Protein AF-A0A8S3ZSJ6-F1 (afdb_monomer)

Organism: NCBI:txid100452

Sequence (200 aa):
FVLLFSLSSFSLSKAVKADTKRTFFKRAEKFVKEYTAKERDAIRLDLPGVIGIHQRPRKVLQLFKLRQINTGIFLKLNKATLSMLKIAEPYLTWGVPSLKTVREVIYKRGNGKVDRKKVLLTDNSVIEKELGDKDIICMEDLIHEIMTLGPNFKYATNFLMPFKLSPPLCGWRRKNRHFKDGGSFGDRGTAFDALVKQMI

Secondary structure (DSSP, 8-state):
------------HHHHHHHHHHHHHHHHHHHHHHHTT------------STT--HHHHHHHHHTT--STTEE------HHHHHHHHHHGGG-EE----HHHHHHHHHHH-EEEETTEEEE---HHHHHHHHGGGT--SHHHHHHHHHHT-TTHHHHHHHBPPEEPPPPTT--S-TTSBGGGT-SBEE-GGGHHHHHHTT-

Mean predicted aligned error: 11.38 Å

InterPro domains:
  IPR012988 Large ribosomal subunit protein uL30, N-terminal, eukaryota [PF08079] (13-45)
  IPR016082 Large ribosomal subunit protein uL30-like, ferredoxin-like fold domain [PF00327] (49-91)
  IPR035808 Large ribosomal subunit protein uL30, eukaryota/archaea [cd01657] (43-200)
  IPR036919 Large ribosomal subunit protein uL30, ferredoxin-like fold domain superfamily [G3DSA:3.30.1390.20] (42-199)
  IPR036919 Large ribosomal subunit protein uL30, ferredoxin-like fold domain superfamily [SSF55129] (48-200)
  IPR039699 Large ribosomal subunit protein uL30 [PTHR11524] (49-199)

Structure (mmCIF, N/CA/C/O backbone):
data_AF-A0A8S3ZSJ6-F1
#
_entry.id   AF-A0A8S3ZSJ6-F1
#
loop_
_atom_site.group_PDB
_atom_site.id
_atom_site.type_symbol
_atom_site.label_atom_id
_atom_site.label_alt_id
_atom_site.label_comp_id
_atom_site.label_asym_id
_atom_site.label_entity_id
_atom_site.label_seq_id
_atom_site.pdbx_PDB_ins_code
_atom_site.Cartn_x
_atom_site.Cartn_y
_atom_site.Cartn_z
_atom_site.occupancy
_atom_site.B_iso_or_equiv
_atom_site.auth_seq_id
_atom_site.auth_comp_id
_atom_site.auth_asym_id
_atom_site.auth_atom_id
_atom_site.pdbx_PDB_model_num
ATOM 1 N N . PHE A 1 1 ? -26.430 20.526 65.005 1.00 28.97 1 PHE A N 1
ATOM 2 C CA . PHE A 1 1 ? -25.120 21.203 65.162 1.00 28.97 1 PHE A CA 1
ATOM 3 C C . PHE A 1 1 ? -24.284 20.939 63.892 1.00 28.97 1 PHE A C 1
ATOM 5 O O . PHE A 1 1 ? -24.639 20.010 63.179 1.00 28.97 1 PHE A O 1
ATOM 12 N N . VAL A 1 2 ? -23.293 21.775 63.536 1.00 24.39 2 VAL A N 1
ATOM 13 C CA . VAL A 1 2 ? -22.778 22.018 62.143 1.00 24.39 2 VAL A CA 1
ATOM 14 C C . VAL A 1 2 ? -21.288 21.573 62.031 1.00 24.39 2 VAL A C 1
ATOM 16 O O . VAL A 1 2 ? -20.629 21.597 63.065 1.00 24.39 2 VAL A O 1
ATOM 19 N N . LEU A 1 3 ? -20.700 21.028 60.940 1.00 22.11 3 LEU A N 1
ATOM 20 C CA . LEU A 1 3 ? -20.355 21.522 59.568 1.00 22.11 3 LEU A CA 1
ATOM 21 C C . LEU A 1 3 ? -20.343 20.347 58.524 1.00 22.11 3 LEU A C 1
ATOM 23 O O . LEU A 1 3 ? -20.333 19.197 58.944 1.00 22.11 3 LEU A O 1
ATOM 27 N N . LEU A 1 4 ? -20.574 20.509 57.199 1.00 24.48 4 LEU A N 1
ATOM 28 C CA . LEU A 1 4 ? -19.726 20.989 56.054 1.00 24.48 4 LEU A CA 1
ATOM 29 C C . LEU A 1 4 ? -18.423 20.160 55.812 1.00 24.48 4 LEU A C 1
ATOM 31 O O . LEU A 1 4 ? -17.728 19.880 56.777 1.00 24.48 4 LEU A O 1
ATOM 35 N N . PHE A 1 5 ? -18.012 19.698 54.605 1.00 23.19 5 PHE A N 1
ATOM 36 C CA . PHE A 1 5 ? -17.925 20.339 53.261 1.00 23.19 5 PHE A CA 1
ATOM 37 C C . PHE A 1 5 ? -17.990 19.347 52.040 1.00 23.19 5 PHE A C 1
ATOM 39 O O . PHE A 1 5 ? -18.204 18.151 52.202 1.00 23.19 5 PHE A O 1
ATOM 46 N N . SER A 1 6 ? -17.818 19.858 50.805 1.00 27.75 6 SER A N 1
ATOM 47 C CA . SER A 1 6 ? -18.041 19.225 49.474 1.00 27.75 6 SER A CA 1
ATOM 48 C C . SER A 1 6 ? -16.892 18.406 48.843 1.00 27.75 6 SER A C 1
ATOM 50 O O . SER A 1 6 ? -15.737 18.691 49.139 1.00 27.75 6 SER A O 1
ATOM 52 N N . LEU A 1 7 ? -17.186 17.619 47.785 1.00 24.22 7 LEU A N 1
ATOM 53 C CA . LEU A 1 7 ? -16.533 17.749 46.453 1.00 24.22 7 LEU A CA 1
ATOM 54 C C . LEU A 1 7 ? -17.207 16.897 45.349 1.00 24.22 7 LEU A C 1
ATOM 56 O O . LEU A 1 7 ? -17.676 15.790 45.590 1.00 24.22 7 LEU A O 1
ATOM 60 N N . SER A 1 8 ? -17.213 17.402 44.113 1.00 33.34 8 SER A N 1
ATOM 61 C CA . SER A 1 8 ? -17.681 16.701 42.905 1.00 33.34 8 SER A CA 1
ATOM 62 C C . SER A 1 8 ? -16.531 16.019 42.153 1.00 33.34 8 SER A C 1
ATOM 64 O O . SER A 1 8 ? -15.488 16.649 41.993 1.00 33.34 8 SER A O 1
ATOM 66 N N . SER A 1 9 ? -16.727 14.834 41.555 1.00 25.31 9 SER A N 1
ATOM 67 C CA . SER A 1 9 ? -16.085 14.508 40.260 1.00 25.31 9 SER A CA 1
ATOM 68 C C . SER A 1 9 ? -16.623 13.252 39.555 1.00 25.31 9 SER A C 1
ATOM 70 O O . SER A 1 9 ? -16.946 12.227 40.143 1.00 25.31 9 SER A O 1
ATOM 72 N N . PHE A 1 10 ? -16.660 13.363 38.231 1.00 45.03 10 PHE A N 1
ATOM 73 C CA . PHE A 1 10 ? -17.000 12.353 37.232 1.00 45.03 10 PHE A CA 1
ATOM 74 C C . PHE A 1 10 ? -15.743 11.545 36.847 1.00 45.03 10 PHE A C 1
ATOM 76 O O . PHE A 1 10 ? -14.800 12.153 36.348 1.00 45.03 10 PHE A O 1
ATOM 83 N N . SER A 1 11 ? -15.693 10.208 37.017 1.00 38.09 11 SER A N 1
ATOM 84 C CA . SER A 1 11 ? -14.813 9.327 36.197 1.00 38.09 11 SER A CA 1
ATOM 85 C C . SER A 1 11 ? -14.971 7.802 36.408 1.00 38.09 11 SER A C 1
ATOM 87 O O . SER A 1 11 ? -14.177 7.170 37.094 1.00 38.09 11 SER A O 1
ATOM 89 N N . LEU A 1 12 ? -15.884 7.157 35.667 1.00 37.03 12 LEU A N 1
ATOM 90 C CA . LEU A 1 12 ? -15.887 5.687 35.468 1.00 37.03 12 LEU A CA 1
ATOM 91 C C . LEU A 1 12 ? -15.239 5.246 34.133 1.00 37.03 12 LEU A C 1
ATOM 93 O O . LEU A 1 12 ? -15.344 4.100 33.710 1.00 37.03 12 LEU A O 1
ATOM 97 N N . SER A 1 13 ? -14.526 6.151 33.455 1.00 51.78 13 SER A N 1
ATOM 98 C CA . SER A 1 13 ? -14.034 5.956 32.082 1.00 51.78 13 SER A CA 1
ATOM 99 C C . SER A 1 13 ? -12.573 5.497 31.956 1.00 51.78 13 SER A C 1
ATOM 101 O O . SER A 1 13 ? -12.133 5.201 30.845 1.00 51.78 13 SER A O 1
ATOM 103 N N . LYS A 1 14 ? -11.798 5.441 33.052 1.00 47.72 14 LYS A N 1
ATOM 104 C CA . LYS A 1 14 ? -10.369 5.058 33.017 1.00 47.72 14 LYS A CA 1
ATOM 105 C C . LYS A 1 14 ? -10.142 3.544 33.117 1.00 47.72 14 LYS A C 1
ATOM 107 O O . LYS A 1 14 ? -9.288 3.032 32.400 1.00 47.72 14 LYS A O 1
ATOM 112 N N . ALA A 1 15 ? -10.912 2.838 33.951 1.00 49.00 15 ALA A N 1
ATOM 113 C CA . ALA A 1 15 ? -10.749 1.398 34.178 1.00 49.00 15 ALA A CA 1
ATOM 114 C C . ALA A 1 15 ? -11.079 0.570 32.923 1.00 49.00 15 ALA A C 1
ATOM 116 O O . ALA A 1 15 ? -10.221 -0.155 32.428 1.00 49.00 15 ALA A O 1
ATOM 117 N N . VAL A 1 16 ? -12.260 0.786 32.328 1.00 55.38 16 VAL A N 1
ATOM 118 C CA . VAL A 1 16 ? -12.688 0.095 31.095 1.00 55.38 16 VAL A CA 1
ATOM 119 C C . VAL A 1 16 ? -11.653 0.259 29.975 1.00 55.38 16 VAL A C 1
ATOM 121 O O . VAL A 1 16 ? -11.237 -0.730 29.377 1.00 55.38 16 VAL A O 1
ATOM 124 N N . LYS A 1 17 ? -11.155 1.488 29.753 1.00 49.47 17 LYS A N 1
ATOM 125 C CA . LYS A 1 17 ? -10.117 1.792 28.748 1.00 49.47 17 LYS A CA 1
ATOM 126 C C . LYS A 1 17 ? -8.768 1.115 29.029 1.00 49.47 17 LYS A C 1
ATOM 128 O O . LYS A 1 17 ? -8.000 0.891 28.093 1.00 49.47 17 LYS A O 1
ATOM 133 N N . ALA A 1 18 ? -8.446 0.821 30.290 1.00 55.53 18 ALA A N 1
ATOM 134 C CA . ALA A 1 18 ? -7.219 0.120 30.658 1.00 55.53 18 ALA A CA 1
ATOM 135 C C . ALA A 1 18 ? -7.312 -1.381 30.339 1.00 55.53 18 ALA A C 1
ATOM 137 O O . ALA A 1 18 ? -6.357 -1.948 29.803 1.00 55.53 18 ALA A O 1
ATOM 138 N N . ASP A 1 19 ? -8.464 -2.007 30.584 1.00 58.69 19 ASP A N 1
ATOM 139 C CA . ASP A 1 19 ? -8.663 -3.422 30.265 1.00 58.69 19 ASP A CA 1
ATOM 140 C C . ASP A 1 19 ? -8.818 -3.671 28.760 1.00 58.69 19 ASP A C 1
ATOM 142 O O . ASP A 1 19 ? -8.204 -4.612 28.250 1.00 58.69 19 ASP A O 1
ATOM 146 N N . THR A 1 20 ? -9.466 -2.776 27.996 1.00 58.22 20 THR A N 1
ATOM 147 C CA . THR A 1 20 ? -9.411 -2.866 26.520 1.00 58.22 20 THR A CA 1
ATOM 148 C C . THR A 1 20 ? -7.964 -2.776 26.025 1.00 58.22 20 THR A C 1
ATOM 150 O O . THR A 1 20 ? -7.523 -3.652 25.281 1.00 58.22 20 THR A O 1
ATOM 153 N N . LYS A 1 21 ? -7.163 -1.816 26.521 1.00 53.59 21 LYS A N 1
ATOM 154 C CA . LYS A 1 21 ? -5.724 -1.717 26.193 1.00 53.59 21 LYS A CA 1
ATOM 155 C C . LYS A 1 21 ? -4.931 -2.988 26.514 1.00 53.59 21 LYS A C 1
ATOM 157 O O . LYS A 1 21 ? -4.095 -3.389 25.706 1.00 53.59 21 LYS A O 1
ATOM 162 N N . ARG A 1 22 ? -5.206 -3.655 27.640 1.00 62.66 22 ARG A N 1
ATOM 163 C CA . ARG A 1 22 ? -4.586 -4.950 27.986 1.00 62.66 22 ARG A CA 1
ATOM 164 C C . ARG A 1 22 ? -4.962 -6.053 26.994 1.00 62.66 22 ARG A C 1
ATOM 166 O O . ARG A 1 22 ? -4.101 -6.859 26.641 1.00 62.66 22 ARG A O 1
ATOM 173 N N . THR A 1 23 ? -6.207 -6.086 26.511 1.00 61.41 23 THR A N 1
ATOM 174 C CA . THR A 1 23 ? -6.618 -7.051 25.473 1.00 61.41 23 THR A CA 1
ATOM 175 C C . THR A 1 23 ? -5.985 -6.756 24.110 1.00 61.41 23 THR A C 1
ATOM 177 O O . THR A 1 23 ? -5.508 -7.691 23.466 1.00 61.41 23 THR A O 1
ATOM 180 N N . PHE A 1 24 ? -5.875 -5.484 23.704 1.00 64.25 24 PHE A N 1
ATOM 181 C CA . PHE A 1 24 ? -5.187 -5.091 22.466 1.00 64.25 24 PHE A CA 1
ATOM 182 C C . PHE A 1 24 ? -3.700 -5.475 22.490 1.00 64.25 24 PHE A C 1
ATOM 184 O O . PHE A 1 24 ? -3.196 -6.031 21.516 1.00 64.25 24 PHE A O 1
ATOM 191 N N . PHE A 1 25 ? -3.011 -5.277 23.620 1.00 63.31 25 PHE A N 1
ATOM 192 C CA . PHE A 1 25 ? -1.599 -5.647 23.765 1.00 63.31 25 PHE A CA 1
ATOM 193 C C . PHE A 1 25 ? -1.371 -7.162 23.609 1.00 63.31 25 PHE A C 1
ATOM 195 O O . PHE A 1 25 ? -0.559 -7.585 22.787 1.00 63.31 25 PHE A O 1
ATOM 202 N N . LYS A 1 26 ? -2.164 -7.993 24.305 1.00 72.69 26 LYS A N 1
ATOM 203 C CA . LYS A 1 26 ? -2.088 -9.465 24.193 1.00 72.69 26 LYS A CA 1
ATOM 204 C C . LYS A 1 26 ? -2.424 -9.982 22.785 1.00 72.69 26 LYS A C 1
ATOM 206 O O . LYS A 1 26 ? -1.854 -10.981 22.346 1.00 72.69 26 LYS A O 1
ATOM 211 N N . ARG A 1 27 ? -3.334 -9.316 22.058 1.00 70.44 27 ARG A N 1
ATOM 212 C CA . ARG A 1 27 ? -3.617 -9.622 20.642 1.00 70.44 27 ARG A CA 1
ATOM 213 C C . ARG A 1 27 ? -2.420 -9.278 19.751 1.00 70.44 27 ARG A C 1
ATOM 215 O O . ARG A 1 27 ? -1.992 -10.127 18.972 1.00 70.44 27 ARG A O 1
ATOM 222 N N . ALA A 1 28 ? -1.825 -8.097 19.923 1.00 59.47 28 ALA A N 1
ATOM 223 C CA . ALA A 1 28 ? -0.667 -7.656 19.145 1.00 59.47 28 ALA A CA 1
ATOM 224 C C . ALA A 1 28 ? 0.537 -8.615 19.262 1.00 59.47 28 ALA A C 1
ATOM 226 O O . ALA A 1 28 ? 1.156 -8.940 18.248 1.00 59.47 28 ALA A O 1
ATOM 227 N N . GLU A 1 29 ? 0.837 -9.128 20.460 1.00 61.75 29 GLU A N 1
ATOM 228 C CA . GLU A 1 29 ? 1.904 -10.124 20.670 1.00 61.75 29 GLU A CA 1
ATOM 229 C C . GLU A 1 29 ? 1.635 -11.450 19.941 1.00 61.75 29 GLU A C 1
ATOM 231 O O . GLU A 1 29 ? 2.537 -12.014 19.313 1.00 61.75 29 GLU A O 1
ATOM 236 N N . LYS A 1 30 ? 0.385 -11.937 19.977 1.00 66.44 30 LYS A N 1
ATOM 237 C CA . LYS A 1 30 ? -0.035 -13.148 19.253 1.00 66.44 30 LYS A CA 1
ATOM 238 C C . LYS A 1 30 ? 0.139 -12.972 17.743 1.00 66.44 30 LYS A C 1
ATOM 240 O O . LYS A 1 30 ? 0.689 -13.852 17.082 1.00 66.44 30 LYS A O 1
ATOM 245 N N . PHE A 1 31 ? -0.273 -11.822 17.214 1.00 61.56 31 PHE A N 1
ATOM 246 C CA . PHE A 1 31 ? -0.170 -11.505 15.792 1.00 61.56 31 PHE A CA 1
ATOM 247 C C . PHE A 1 31 ? 1.286 -11.456 15.306 1.00 61.56 31 PHE A C 1
ATOM 249 O O . PHE A 1 31 ? 1.581 -11.986 14.238 1.00 61.56 31 PHE A O 1
ATOM 256 N N . VAL A 1 32 ? 2.222 -10.905 16.092 1.00 63.78 32 VAL A N 1
ATOM 257 C CA . VAL A 1 32 ? 3.655 -10.872 15.727 1.00 63.78 32 VAL A CA 1
ATOM 258 C C . VAL A 1 32 ? 4.221 -12.276 15.475 1.00 63.78 32 VAL A C 1
ATOM 260 O O . VAL A 1 32 ? 4.928 -12.459 14.485 1.00 63.78 32 VAL A O 1
ATOM 263 N N . LYS A 1 33 ? 3.874 -13.272 16.304 1.00 54.38 33 LYS A N 1
ATOM 264 C CA . LYS A 1 33 ? 4.313 -14.669 16.108 1.00 54.38 33 LYS A CA 1
ATOM 265 C C . LYS A 1 33 ? 3.709 -15.322 14.863 1.00 54.38 33 LYS A C 1
ATOM 267 O O . LYS A 1 33 ? 4.363 -16.148 14.228 1.00 54.38 33 LYS A O 1
ATOM 272 N N . GLU A 1 34 ? 2.483 -14.953 14.499 1.00 55.47 34 GLU A N 1
ATOM 273 C CA . GLU A 1 34 ? 1.818 -15.480 13.304 1.00 55.47 34 GLU A CA 1
ATOM 274 C C . GLU A 1 34 ? 2.445 -14.931 12.008 1.00 55.47 34 GLU A C 1
ATOM 276 O O . GLU A 1 34 ? 2.567 -15.664 11.026 1.00 55.47 34 GLU A O 1
ATOM 281 N N . TYR A 1 35 ? 2.945 -13.688 12.019 1.00 54.97 35 TYR A N 1
ATOM 282 C CA . TYR A 1 35 ? 3.631 -13.102 10.857 1.00 54.97 35 TYR A CA 1
ATOM 283 C C . TYR A 1 35 ? 4.967 -13.732 10.522 1.00 54.97 35 TYR A C 1
ATOM 285 O O . TYR A 1 35 ? 5.251 -13.934 9.345 1.00 54.97 35 TYR A O 1
ATOM 293 N N . THR A 1 36 ? 5.751 -14.111 11.527 1.00 48.72 36 THR A N 1
ATOM 294 C CA . THR A 1 36 ? 6.992 -14.866 11.309 1.00 48.72 36 THR A CA 1
ATOM 295 C C . THR A 1 36 ? 6.770 -16.246 10.677 1.00 48.72 36 THR A C 1
ATOM 297 O O . THR A 1 36 ? 7.730 -16.841 10.203 1.00 48.72 36 THR A O 1
ATOM 300 N N . ALA A 1 37 ? 5.530 -16.756 10.644 1.00 42.28 37 ALA A N 1
ATOM 301 C CA . ALA A 1 37 ? 5.185 -18.047 10.042 1.00 42.28 37 ALA A CA 1
ATOM 302 C C . ALA A 1 37 ? 4.468 -17.940 8.677 1.00 42.28 37 ALA A C 1
ATOM 304 O O . ALA A 1 37 ? 4.438 -18.918 7.933 1.00 42.28 37 ALA A O 1
ATOM 305 N N . LYS A 1 38 ? 3.888 -16.780 8.333 1.00 47.03 38 LYS A N 1
ATOM 306 C CA . LYS A 1 38 ? 3.106 -16.558 7.099 1.00 47.03 38 LYS A CA 1
ATOM 307 C C . LYS A 1 38 ? 3.760 -15.526 6.173 1.00 47.03 38 LYS A C 1
ATOM 309 O O . LYS A 1 38 ? 3.135 -14.549 5.762 1.00 47.03 38 LYS A O 1
ATOM 314 N N . GLU A 1 39 ? 5.016 -15.749 5.797 1.00 44.31 39 GLU A N 1
ATOM 315 C CA . GLU A 1 39 ? 5.642 -14.966 4.726 1.00 44.31 39 GLU A CA 1
ATOM 316 C C . GLU A 1 39 ? 5.195 -15.447 3.339 1.00 44.31 39 GLU A C 1
ATOM 318 O O . GLU A 1 39 ? 5.772 -16.387 2.788 1.00 44.31 39 GLU A O 1
ATOM 323 N N . ARG A 1 40 ? 4.184 -14.765 2.780 1.00 47.16 40 ARG A N 1
ATOM 324 C CA . ARG A 1 40 ? 4.007 -14.379 1.357 1.00 47.16 40 ARG A CA 1
ATOM 325 C C . ARG A 1 40 ? 2.531 -14.106 1.078 1.00 47.16 40 ARG A C 1
ATOM 327 O O . ARG A 1 40 ? 1.732 -15.029 1.055 1.00 47.16 40 ARG A O 1
ATOM 334 N N . ASP A 1 41 ? 2.217 -12.847 0.799 1.00 37.78 41 ASP A N 1
ATOM 335 C CA . ASP A 1 41 ? 1.400 -12.428 -0.347 1.00 37.78 41 ASP A CA 1
ATOM 336 C C . ASP A 1 41 ? 1.186 -10.918 -0.255 1.00 37.78 41 ASP A C 1
ATOM 338 O O . ASP A 1 41 ? 0.704 -10.406 0.754 1.00 37.78 41 ASP A O 1
ATOM 342 N N . ALA A 1 42 ? 1.552 -10.177 -1.300 1.00 38.75 42 ALA A N 1
ATOM 343 C CA . ALA A 1 42 ? 1.449 -8.728 -1.251 1.00 38.75 42 ALA A CA 1
ATOM 344 C C . ALA A 1 42 ? 1.495 -8.053 -2.615 1.00 38.75 42 ALA A C 1
ATOM 346 O O . ALA A 1 42 ? 2.193 -8.473 -3.536 1.00 38.75 42 ALA A O 1
ATOM 347 N N . ILE A 1 43 ? 0.805 -6.919 -2.678 1.00 38.06 43 ILE A N 1
ATOM 348 C CA . ILE A 1 43 ? 0.934 -5.920 -3.728 1.00 38.06 43 ILE A CA 1
ATOM 349 C C . ILE A 1 43 ? 0.842 -4.548 -3.064 1.00 38.06 43 ILE A C 1
ATOM 351 O O . ILE A 1 43 ? -0.081 -4.283 -2.287 1.00 38.06 43 ILE A O 1
ATOM 355 N N . ARG A 1 44 ? 1.748 -3.654 -3.451 1.00 36.06 44 ARG A N 1
ATOM 356 C CA . ARG A 1 44 ? 1.607 -2.203 -3.334 1.00 36.06 44 ARG A CA 1
ATOM 357 C C . ARG A 1 44 ? 2.284 -1.566 -4.541 1.00 36.06 44 ARG A C 1
ATOM 359 O O . ARG A 1 44 ? 3.137 -2.202 -5.135 1.00 36.06 44 ARG A O 1
ATOM 366 N N . LEU A 1 45 ? 1.826 -0.390 -4.956 1.00 40.91 45 LEU A N 1
ATOM 367 C CA . LEU A 1 45 ? 1.997 0.124 -6.315 1.00 40.91 45 LEU A CA 1
ATOM 368 C C . LEU A 1 45 ? 2.393 1.604 -6.301 1.00 40.91 45 LEU A C 1
ATOM 370 O O . LEU A 1 45 ? 1.869 2.326 -5.467 1.00 40.91 45 LEU A O 1
ATOM 374 N N . ASP A 1 46 ? 3.255 2.048 -7.221 1.00 42.50 46 ASP A N 1
ATOM 375 C CA . ASP A 1 46 ? 3.585 3.467 -7.465 1.00 42.50 46 ASP A CA 1
ATOM 376 C C . ASP A 1 46 ? 3.630 3.768 -8.968 1.00 42.50 46 ASP A C 1
ATOM 378 O O . ASP A 1 46 ? 4.106 2.941 -9.741 1.00 42.50 46 ASP A O 1
ATOM 382 N N . LEU A 1 47 ? 3.180 4.968 -9.360 1.00 46.84 47 LEU A N 1
ATOM 383 C CA . LEU A 1 47 ? 2.985 5.397 -10.752 1.00 46.84 47 LEU A CA 1
ATOM 384 C C . LEU A 1 47 ? 3.976 6.471 -11.245 1.00 46.84 47 LEU A C 1
ATOM 386 O O . LEU A 1 47 ? 4.109 7.498 -10.573 1.00 46.84 47 LEU A O 1
ATOM 390 N N . PRO A 1 48 ? 4.566 6.352 -12.457 1.00 45.50 48 PRO A N 1
ATOM 391 C CA . PRO A 1 48 ? 5.055 7.492 -13.223 1.00 45.50 48 PRO A CA 1
ATOM 392 C C . PRO A 1 48 ? 3.884 8.289 -13.844 1.00 45.50 48 PRO A C 1
ATOM 394 O O . PRO A 1 48 ? 2.711 7.964 -13.663 1.00 45.50 48 PRO A O 1
ATOM 397 N N . GLY A 1 49 ? 4.205 9.400 -14.514 1.00 52.38 49 GLY A N 1
ATOM 398 C CA . GLY A 1 49 ? 3.254 10.470 -14.844 1.00 52.38 49 GLY A CA 1
ATOM 399 C C . GLY A 1 49 ? 1.998 10.060 -15.627 1.00 52.38 49 GLY A C 1
ATOM 400 O O . GLY A 1 49 ? 2.033 9.208 -16.505 1.00 52.38 49 GLY A O 1
ATOM 401 N N . VAL A 1 50 ? 0.885 10.741 -15.330 1.00 57.47 50 VAL A N 1
ATOM 402 C CA . VAL A 1 50 ? -0.466 10.466 -15.870 1.00 57.47 50 VAL A CA 1
ATOM 403 C C . VAL A 1 50 ? -0.614 10.819 -17.365 1.00 57.47 50 VAL A C 1
ATOM 405 O O . VAL A 1 50 ? -1.548 10.365 -18.027 1.00 57.47 50 VAL A O 1
ATOM 408 N N . ILE A 1 51 ? 0.293 11.635 -17.906 1.00 58.25 51 ILE A N 1
ATOM 409 C CA . ILE A 1 51 ? 0.248 12.151 -19.280 1.00 58.25 51 ILE A CA 1
ATOM 410 C C . ILE A 1 51 ? 0.812 11.092 -20.242 1.00 58.25 51 ILE A C 1
ATOM 412 O O . ILE A 1 51 ? 1.900 10.572 -20.020 1.00 58.25 51 ILE A O 1
ATOM 416 N N . GLY A 1 52 ? 0.075 10.776 -21.314 1.00 66.38 52 GLY A N 1
ATOM 417 C CA . GLY A 1 52 ? 0.517 9.842 -22.364 1.00 66.38 52 GLY A CA 1
ATOM 418 C C . GLY A 1 52 ? 0.255 8.347 -22.109 1.00 66.38 52 GLY A C 1
ATOM 419 O O . GLY A 1 52 ? 0.685 7.515 -22.902 1.00 66.38 52 GLY A O 1
ATOM 420 N N . ILE A 1 53 ? -0.457 7.968 -21.039 1.00 72.88 53 ILE A N 1
ATOM 421 C CA . ILE A 1 53 ? -0.758 6.551 -20.754 1.00 72.88 53 ILE A CA 1
ATOM 422 C C . ILE A 1 53 ? -1.813 6.001 -21.732 1.00 72.88 53 ILE A C 1
ATOM 424 O O . ILE A 1 53 ? -2.932 6.519 -21.810 1.00 72.88 53 ILE A O 1
ATOM 428 N N . HIS A 1 54 ? -1.493 4.892 -22.410 1.00 71.06 54 HIS A N 1
ATOM 429 C CA . HIS A 1 54 ? -2.426 4.176 -23.285 1.00 71.06 54 HIS A CA 1
ATOM 430 C C . HIS A 1 54 ? -3.690 3.708 -22.532 1.00 71.06 54 HIS A C 1
ATOM 432 O O . HIS A 1 54 ? -3.647 3.316 -21.362 1.00 71.06 54 HIS A O 1
ATOM 438 N N . GLN A 1 55 ? -4.834 3.702 -23.222 1.00 81.62 55 GLN A N 1
ATOM 439 C CA . GLN A 1 55 ? -6.155 3.447 -22.631 1.00 81.62 55 GLN A CA 1
ATOM 440 C C . GLN A 1 55 ? -6.264 2.136 -21.828 1.00 81.62 55 GLN A C 1
ATOM 442 O O . GLN A 1 55 ? -6.898 2.130 -20.772 1.00 81.62 55 GLN A O 1
ATOM 447 N N . ARG A 1 56 ? -5.616 1.047 -22.278 1.00 79.38 56 ARG A N 1
ATOM 448 C CA . ARG A 1 56 ? -5.658 -0.265 -21.600 1.00 79.38 56 ARG A CA 1
ATOM 449 C C . ARG A 1 56 ? -5.000 -0.213 -20.200 1.00 79.38 56 ARG A C 1
ATOM 451 O O . ARG A 1 56 ? -5.734 -0.397 -19.228 1.00 79.38 56 ARG A O 1
ATOM 458 N N . PRO A 1 57 ? -3.699 0.126 -20.042 1.00 81.25 57 PRO A N 1
ATOM 459 C CA . PRO A 1 57 ? -3.105 0.376 -18.723 1.00 81.25 57 PRO A CA 1
ATOM 460 C C . PRO A 1 57 ? -3.871 1.418 -17.897 1.00 81.25 57 PRO A C 1
ATOM 462 O O . PRO A 1 57 ? -4.147 1.190 -16.722 1.00 81.25 57 PRO A O 1
ATOM 465 N N . ARG A 1 58 ? -4.302 2.532 -18.509 1.00 83.06 58 ARG A N 1
ATOM 466 C CA . ARG A 1 58 ? -5.030 3.606 -17.807 1.00 83.06 58 ARG A CA 1
ATOM 467 C C . ARG A 1 58 ? -6.305 3.107 -17.114 1.00 83.06 58 ARG A C 1
ATOM 469 O O . ARG A 1 58 ? -6.601 3.558 -16.009 1.00 83.06 58 ARG A O 1
ATOM 476 N N . LYS A 1 59 ? -7.047 2.173 -17.722 1.00 85.06 59 LYS A N 1
ATOM 477 C CA . LYS A 1 59 ? -8.236 1.555 -17.107 1.00 85.06 59 LYS A CA 1
ATOM 478 C C . LYS A 1 59 ? -7.878 0.631 -15.940 1.00 85.06 59 LYS A C 1
ATOM 480 O O . LYS A 1 59 ? -8.529 0.716 -14.902 1.00 85.06 59 LYS A O 1
ATOM 485 N N . VAL A 1 60 ? -6.820 -0.173 -16.058 1.00 86.38 60 VAL A N 1
ATOM 486 C CA . VAL A 1 60 ? -6.324 -1.026 -14.956 1.00 86.38 60 VAL A CA 1
ATOM 487 C C . VAL A 1 60 ? -5.945 -0.184 -13.731 1.00 86.38 60 VAL A C 1
ATOM 489 O O . VAL A 1 60 ? -6.362 -0.478 -12.613 1.00 86.38 60 VAL A O 1
ATOM 492 N N . LEU A 1 61 ? -5.236 0.924 -13.942 1.00 83.81 61 LEU A N 1
ATOM 493 C CA . LEU A 1 61 ? -4.840 1.844 -12.872 1.00 83.81 61 LEU A CA 1
ATOM 494 C C . LEU A 1 61 ? -6.043 2.512 -12.189 1.00 83.81 61 LEU A C 1
ATOM 496 O O . LEU A 1 61 ? -6.067 2.653 -10.966 1.00 83.81 61 LEU A O 1
ATOM 500 N N . GLN A 1 62 ? -7.083 2.853 -12.958 1.00 86.12 62 GLN A N 1
ATOM 501 C CA . GLN A 1 62 ? -8.349 3.352 -12.413 1.00 86.12 62 GLN A CA 1
ATOM 502 C C . GLN A 1 62 ? -9.062 2.310 -11.538 1.00 86.12 62 GLN A C 1
ATOM 504 O O . GLN A 1 62 ? -9.549 2.680 -10.469 1.00 86.12 62 GLN A O 1
ATOM 509 N N . LEU A 1 63 ? -9.086 1.032 -11.940 1.00 87.25 63 LEU A N 1
ATOM 510 C CA . LEU A 1 63 ? -9.655 -0.064 -11.138 1.00 87.25 63 LEU A CA 1
ATOM 511 C C . LEU A 1 63 ? -8.898 -0.253 -9.819 1.00 87.25 63 LEU A C 1
ATOM 513 O O . LEU A 1 63 ? -9.517 -0.393 -8.766 1.00 87.25 63 LEU A O 1
ATOM 517 N N . PHE A 1 64 ? -7.568 -0.165 -9.854 1.00 85.50 64 PHE A N 1
ATOM 518 C CA . PHE A 1 64 ? -6.745 -0.174 -8.646 1.00 85.50 64 PHE A CA 1
ATOM 519 C C . PHE A 1 64 ? -6.843 1.118 -7.817 1.00 85.50 64 PHE A C 1
ATOM 521 O O . PHE A 1 64 ? -6.215 1.178 -6.773 1.00 85.50 64 PHE A O 1
ATOM 528 N N . LYS A 1 65 ? -7.633 2.132 -8.210 1.00 85.62 65 LYS A N 1
ATOM 529 C CA . LYS A 1 65 ? -7.737 3.473 -7.581 1.00 85.62 65 LYS A CA 1
ATOM 530 C C . LYS A 1 65 ? -6.437 4.306 -7.617 1.00 85.62 65 LYS A C 1
ATOM 532 O O . LYS A 1 65 ? -6.335 5.323 -6.928 1.00 85.62 65 LYS A O 1
ATOM 537 N N . LEU A 1 66 ? -5.469 3.931 -8.450 1.00 84.75 66 LEU A N 1
ATOM 538 C CA . LEU A 1 66 ? -4.179 4.603 -8.609 1.00 84.75 66 LEU A CA 1
ATOM 539 C C . LEU A 1 66 ? -4.305 5.713 -9.658 1.00 84.75 66 LEU A C 1
ATOM 541 O O . LEU A 1 66 ? -4.177 5.487 -10.860 1.00 84.75 66 LEU A O 1
ATOM 545 N N . ARG A 1 67 ? -4.630 6.926 -9.202 1.00 81.94 67 ARG A N 1
ATOM 546 C CA . ARG A 1 67 ? -4.805 8.105 -10.075 1.00 81.94 67 ARG A CA 1
ATOM 547 C C . ARG A 1 67 ? -3.650 9.102 -9.987 1.00 81.94 67 ARG A C 1
ATOM 549 O O . ARG A 1 67 ? -3.506 9.935 -10.875 1.00 81.94 67 ARG A O 1
ATOM 556 N N . GLN A 1 68 ? -2.872 9.061 -8.910 1.00 81.44 68 GLN A N 1
ATOM 557 C CA . GLN A 1 68 ? -1.823 10.034 -8.615 1.00 81.44 68 GLN A CA 1
ATOM 558 C C . GLN A 1 68 ? -0.454 9.346 -8.546 1.00 81.44 68 GLN A C 1
ATOM 560 O O . GLN A 1 68 ? -0.342 8.178 -8.178 1.00 81.44 68 GLN A O 1
ATOM 565 N N . ILE A 1 69 ? 0.587 10.103 -8.887 1.00 81.81 69 ILE A N 1
ATOM 566 C CA . ILE A 1 69 ? 1.993 9.708 -8.728 1.00 81.81 69 ILE A CA 1
ATOM 567 C C . ILE A 1 69 ? 2.274 9.452 -7.239 1.00 81.81 69 ILE A C 1
ATOM 569 O O . ILE A 1 69 ? 1.726 10.153 -6.385 1.00 81.81 69 ILE A O 1
ATOM 573 N N . ASN A 1 70 ? 3.120 8.462 -6.939 1.00 84.75 70 ASN A N 1
ATOM 574 C CA . ASN A 1 70 ? 3.464 8.031 -5.577 1.00 84.75 70 ASN A CA 1
ATOM 575 C C . ASN A 1 70 ? 2.228 7.760 -4.686 1.00 84.75 70 ASN A C 1
ATOM 577 O O . ASN A 1 70 ? 2.200 8.130 -3.508 1.00 84.75 70 ASN A O 1
ATOM 581 N N . THR A 1 71 ? 1.157 7.187 -5.251 1.00 86.12 71 THR A N 1
ATOM 582 C CA . THR A 1 71 ? 0.053 6.645 -4.446 1.00 86.12 71 THR A CA 1
ATOM 583 C C . THR A 1 71 ? 0.087 5.136 -4.466 1.00 86.12 71 THR A C 1
ATOM 585 O O . THR A 1 71 ? 0.133 4.565 -5.547 1.00 86.12 71 THR A O 1
ATOM 588 N N . GLY A 1 72 ? 0.003 4.518 -3.285 1.00 88.38 72 GLY A N 1
ATOM 589 C CA . GLY A 1 72 ? 0.010 3.067 -3.121 1.00 88.38 72 GLY A CA 1
ATOM 590 C C . GLY A 1 72 ? -1.178 2.555 -2.320 1.00 88.38 72 GLY A C 1
ATOM 591 O O . GLY A 1 72 ? -1.760 3.273 -1.509 1.00 88.38 72 GLY A O 1
ATOM 592 N N . ILE A 1 73 ? -1.556 1.301 -2.568 1.00 91.06 73 ILE A N 1
ATOM 593 C CA . ILE A 1 73 ? -2.725 0.598 -2.013 1.00 91.06 73 ILE A CA 1
ATOM 594 C C . ILE A 1 73 ? -2.329 -0.860 -1.777 1.00 91.06 73 ILE A C 1
ATOM 596 O O . ILE A 1 73 ? -1.504 -1.378 -2.522 1.00 91.06 73 ILE A O 1
ATOM 600 N N . PHE A 1 74 ? -2.912 -1.518 -0.776 1.00 90.75 74 PHE A N 1
ATOM 601 C CA . PHE A 1 74 ? -2.749 -2.959 -0.576 1.00 90.75 74 PHE A CA 1
ATOM 602 C C . PHE A 1 74 ? -3.736 -3.737 -1.455 1.00 90.75 74 PHE A C 1
ATOM 604 O O . PHE A 1 74 ? -4.935 -3.456 -1.422 1.00 90.75 74 PHE A O 1
ATOM 611 N N . LEU A 1 75 ? -3.256 -4.709 -2.234 1.00 88.75 75 LEU A N 1
ATOM 612 C CA . LEU A 1 75 ? -4.109 -5.595 -3.039 1.00 88.75 75 LEU A CA 1
ATOM 613 C C . LEU A 1 75 ? -3.794 -7.066 -2.740 1.00 88.75 75 LEU A C 1
ATOM 615 O O . LEU A 1 75 ? -2.642 -7.433 -2.522 1.00 88.75 75 LEU A O 1
ATOM 619 N N . LYS A 1 76 ? -4.834 -7.907 -2.780 1.00 87.44 76 LYS A N 1
ATOM 620 C CA . LYS A 1 76 ? -4.731 -9.366 -2.662 1.00 87.44 76 LYS A CA 1
ATOM 621 C C . LYS A 1 76 ? -4.353 -9.976 -4.016 1.00 87.44 76 LYS A C 1
ATOM 623 O O . LYS A 1 76 ? -4.932 -9.622 -5.052 1.00 87.44 76 LYS A O 1
ATOM 628 N N . LEU A 1 77 ? -3.383 -10.888 -4.013 1.00 84.69 77 LEU A N 1
ATOM 629 C CA . LEU A 1 77 ? -2.973 -11.621 -5.209 1.00 84.69 77 LEU A CA 1
ATOM 630 C C . LEU A 1 77 ? -4.036 -12.657 -5.600 1.00 84.69 77 LEU A C 1
ATOM 632 O O . LEU A 1 77 ? -4.621 -13.344 -4.769 1.00 84.69 77 LEU A O 1
ATOM 636 N N . ASN A 1 78 ? -4.319 -12.715 -6.897 1.00 89.50 78 ASN A N 1
ATOM 637 C CA . ASN A 1 78 ? -5.204 -13.667 -7.560 1.00 89.50 78 ASN A CA 1
ATOM 638 C C . ASN A 1 78 ? -4.749 -13.748 -9.032 1.00 89.50 78 ASN A C 1
ATOM 640 O O . ASN A 1 78 ? -4.184 -12.790 -9.562 1.00 89.50 78 ASN A O 1
ATOM 644 N N . LYS A 1 79 ? -5.025 -14.848 -9.738 1.00 85.00 79 LYS A N 1
ATOM 645 C CA 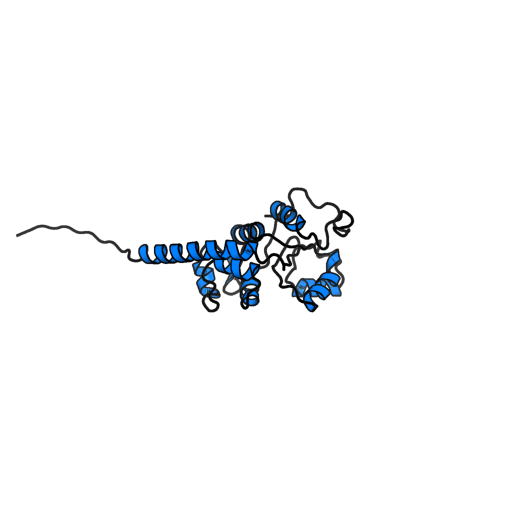. LYS A 1 79 ? -4.674 -15.048 -11.158 1.00 85.00 79 LYS A CA 1
ATOM 646 C C . LYS A 1 79 ? -5.132 -13.881 -12.053 1.00 85.00 79 LYS A C 1
ATOM 648 O O . LYS A 1 79 ? -4.400 -13.450 -12.948 1.00 85.00 79 LYS A O 1
ATOM 653 N N . ALA A 1 80 ? -6.310 -13.321 -11.766 1.00 86.62 80 ALA A N 1
ATOM 654 C CA . ALA A 1 80 ? -6.836 -12.141 -12.452 1.00 86.62 80 ALA A CA 1
ATOM 655 C C . ALA A 1 80 ? -6.061 -10.849 -12.119 1.00 86.62 80 ALA A C 1
ATOM 657 O O . ALA A 1 80 ? -5.722 -10.093 -13.030 1.00 86.62 80 ALA A O 1
ATOM 658 N N . THR A 1 81 ? -5.730 -10.593 -10.844 1.00 87.31 81 THR A N 1
ATOM 659 C CA . THR A 1 81 ? -4.976 -9.383 -10.460 1.00 87.31 81 THR A CA 1
ATOM 660 C C . THR A 1 81 ? -3.536 -9.439 -10.956 1.00 87.31 81 THR A C 1
ATOM 662 O O . THR A 1 81 ? -3.039 -8.433 -11.449 1.00 87.31 81 THR A O 1
ATOM 665 N N . LEU A 1 82 ? -2.911 -10.618 -10.968 1.00 85.25 82 LEU A N 1
ATOM 666 C CA . LEU A 1 82 ? -1.583 -10.839 -11.545 1.00 85.25 82 LEU A CA 1
ATOM 667 C C . LEU A 1 82 ? -1.551 -10.589 -13.064 1.00 85.25 82 LEU A C 1
ATOM 669 O O . LEU A 1 82 ? -0.601 -10.002 -13.575 1.00 85.25 82 LEU A O 1
ATOM 673 N N . SER A 1 83 ? -2.612 -10.957 -13.788 1.00 84.88 83 SER A N 1
ATOM 674 C CA . SER A 1 83 ? -2.745 -10.634 -15.218 1.00 84.88 83 SER A CA 1
ATOM 675 C C . SER A 1 83 ? -2.930 -9.129 -15.457 1.00 84.88 83 SER A C 1
ATOM 677 O O . SER A 1 83 ? -2.347 -8.576 -16.386 1.00 84.88 83 SER A O 1
ATOM 679 N N . MET A 1 84 ? -3.683 -8.440 -14.591 1.00 83.56 84 MET A N 1
ATOM 680 C CA . MET A 1 84 ? -3.821 -6.979 -14.639 1.00 83.56 84 MET A CA 1
ATOM 681 C C . MET A 1 84 ? -2.509 -6.252 -14.304 1.00 83.56 84 MET A C 1
ATOM 683 O O . MET A 1 84 ? -2.183 -5.266 -14.962 1.00 83.56 84 MET A O 1
ATOM 687 N N . LEU A 1 85 ? -1.726 -6.751 -13.341 1.00 85.62 85 LEU A N 1
ATOM 688 C CA . LEU A 1 85 ? -0.413 -6.195 -12.995 1.00 85.62 85 LEU A CA 1
ATOM 689 C C . LEU A 1 85 ? 0.552 -6.219 -14.184 1.00 85.62 85 LEU A C 1
ATOM 691 O O . LEU A 1 85 ? 1.136 -5.184 -14.482 1.00 85.62 85 LEU A O 1
ATOM 695 N N . LYS A 1 86 ? 0.634 -7.330 -14.929 1.00 84.44 86 LYS A N 1
ATOM 696 C CA . LYS A 1 86 ? 1.460 -7.438 -16.151 1.00 84.44 86 LYS A CA 1
ATOM 697 C C . LYS A 1 86 ? 1.132 -6.371 -17.207 1.00 84.44 86 LYS A C 1
ATOM 699 O O . LYS A 1 86 ? 2.021 -5.869 -17.880 1.00 84.44 86 LYS A O 1
ATOM 704 N N . ILE A 1 87 ? -0.140 -5.979 -17.344 1.00 83.50 87 ILE A N 1
ATOM 705 C CA . ILE A 1 87 ? -0.560 -4.932 -18.300 1.00 83.50 87 ILE A CA 1
ATOM 706 C C . ILE A 1 87 ? -0.072 -3.541 -17.865 1.00 83.50 87 ILE A C 1
ATOM 708 O O . ILE A 1 87 ? 0.191 -2.682 -18.707 1.00 83.50 87 ILE A O 1
ATOM 712 N N . ALA A 1 88 ? 0.017 -3.297 -16.558 1.00 82.06 88 ALA A N 1
ATOM 713 C CA . ALA A 1 88 ? 0.396 -2.007 -15.990 1.00 82.06 88 ALA A CA 1
ATOM 714 C C . ALA A 1 88 ? 1.852 -1.963 -15.472 1.00 82.06 88 ALA A C 1
ATOM 716 O O . ALA A 1 88 ? 2.297 -0.914 -15.019 1.00 82.06 88 ALA A O 1
ATOM 717 N N . GLU A 1 89 ? 2.603 -3.057 -15.610 1.00 80.56 89 GLU A N 1
ATOM 718 C CA . GLU A 1 89 ? 3.998 -3.257 -15.200 1.00 80.56 89 GLU A CA 1
ATOM 719 C C . GLU A 1 89 ? 4.971 -2.107 -15.522 1.00 80.56 89 GLU A C 1
ATOM 721 O O . GLU A 1 89 ? 5.629 -1.647 -14.591 1.00 80.56 89 GLU A O 1
ATOM 726 N N . PRO A 1 90 ? 5.045 -1.546 -16.750 1.00 80.19 90 PRO A N 1
ATOM 727 C CA . PRO A 1 90 ? 5.955 -0.427 -17.035 1.00 80.19 90 PRO A CA 1
ATOM 728 C C . PRO A 1 90 ? 5.618 0.860 -16.266 1.00 80.19 90 PRO A C 1
ATOM 730 O O . PRO A 1 90 ? 6.439 1.774 -16.186 1.00 80.19 90 PRO A O 1
ATOM 733 N N . TYR A 1 91 ? 4.415 0.943 -15.696 1.00 7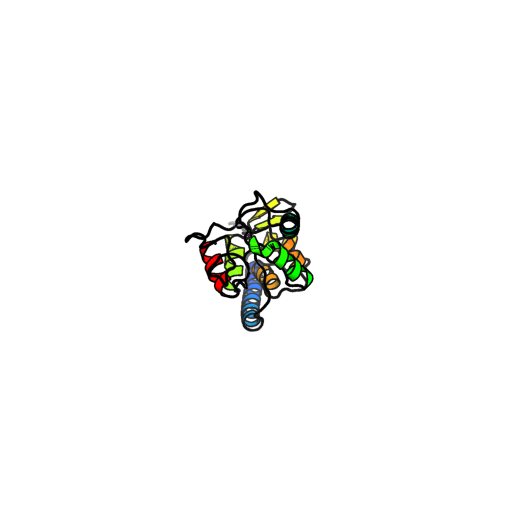9.94 91 TYR A N 1
ATOM 734 C CA . TYR A 1 91 ? 3.948 2.060 -14.885 1.00 79.94 91 TYR A CA 1
ATOM 735 C C . TYR A 1 91 ? 3.934 1.738 -13.390 1.00 79.94 91 TYR A C 1
ATOM 737 O O . TYR A 1 91 ? 3.466 2.565 -12.624 1.00 79.94 91 TYR A O 1
ATOM 745 N N . LEU A 1 92 ? 4.357 0.558 -12.949 1.00 81.38 92 LEU A N 1
ATOM 746 C CA . LEU A 1 92 ? 4.066 0.089 -11.598 1.00 81.38 92 LEU A CA 1
ATOM 747 C C . LEU A 1 92 ? 5.266 -0.619 -10.994 1.00 81.38 92 LEU A C 1
ATOM 749 O O . LEU A 1 92 ? 5.816 -1.513 -11.618 1.00 81.38 92 LEU A O 1
ATOM 753 N N . THR A 1 93 ? 5.639 -0.286 -9.760 1.00 85.75 93 THR A N 1
ATOM 754 C CA . THR A 1 93 ? 6.550 -1.125 -8.966 1.00 85.75 93 THR A CA 1
ATOM 755 C C . THR A 1 93 ? 5.818 -1.758 -7.794 1.00 85.75 93 THR A C 1
ATOM 757 O O . THR A 1 93 ? 4.989 -1.092 -7.179 1.00 85.75 93 THR A O 1
ATOM 760 N N . TRP A 1 94 ? 6.111 -3.024 -7.501 1.00 86.75 94 TRP A N 1
ATOM 761 C CA . TRP A 1 94 ? 5.550 -3.762 -6.367 1.00 86.75 94 TRP A CA 1
ATOM 762 C C . TRP A 1 94 ? 6.587 -4.657 -5.697 1.00 86.75 94 TRP A C 1
ATOM 764 O O . TRP A 1 94 ? 7.720 -4.776 -6.152 1.00 86.75 94 TRP A O 1
ATOM 774 N N . GLY A 1 95 ? 6.192 -5.269 -4.588 1.00 87.81 95 GLY A N 1
ATOM 775 C CA . GLY A 1 95 ? 6.962 -6.272 -3.870 1.00 87.81 95 GLY A CA 1
ATOM 776 C C . GLY A 1 95 ? 6.260 -6.638 -2.568 1.00 87.81 95 GLY A C 1
ATOM 777 O O . GLY A 1 95 ? 5.115 -6.234 -2.334 1.00 87.81 95 GLY A O 1
ATOM 778 N N . VAL A 1 96 ? 6.958 -7.388 -1.718 1.00 86.06 96 VAL A N 1
ATOM 779 C CA . VAL A 1 96 ? 6.424 -7.852 -0.434 1.00 86.06 96 VAL A CA 1
ATOM 780 C C . VAL A 1 96 ? 6.891 -6.904 0.671 1.00 86.06 96 VAL A C 1
ATOM 782 O O . VAL A 1 96 ? 8.091 -6.848 0.936 1.00 86.06 96 VAL A O 1
ATOM 785 N N . PRO A 1 97 ? 5.990 -6.120 1.296 1.00 88.50 97 PRO A N 1
ATOM 786 C CA . PRO A 1 97 ? 6.348 -5.286 2.424 1.00 88.50 97 PRO A CA 1
ATOM 787 C C . PRO A 1 97 ? 6.433 -6.145 3.685 1.00 88.50 97 PRO A C 1
ATOM 789 O O . PRO A 1 97 ? 5.619 -7.047 3.884 1.00 88.50 97 PRO A O 1
ATOM 792 N N . SER A 1 98 ? 7.359 -5.826 4.582 1.00 89.56 98 SER A N 1
ATOM 793 C CA . SER A 1 98 ? 7.357 -6.421 5.920 1.00 89.56 98 SER A CA 1
ATOM 794 C C . SER A 1 98 ? 6.256 -5.832 6.809 1.00 89.56 98 SER A C 1
ATOM 796 O O . SER A 1 98 ? 5.741 -4.728 6.576 1.00 89.56 98 SER A O 1
ATOM 798 N N . LEU A 1 99 ? 5.954 -6.536 7.906 1.00 89.75 99 LEU A N 1
ATOM 799 C CA . LEU A 1 99 ? 5.091 -6.048 8.988 1.00 89.75 99 LEU A CA 1
ATOM 800 C C . LEU A 1 99 ? 5.504 -4.645 9.468 1.00 89.75 99 LEU A C 1
ATOM 802 O O . LEU A 1 99 ? 4.646 -3.799 9.720 1.00 89.75 99 LEU A O 1
ATOM 806 N N . LYS A 1 100 ? 6.818 -4.378 9.555 1.00 91.12 100 LYS A N 1
ATOM 807 C CA . LYS A 1 100 ? 7.360 -3.070 9.949 1.00 91.12 100 LYS A CA 1
ATOM 808 C C . LYS A 1 100 ? 6.961 -1.981 8.952 1.00 91.12 100 LYS A C 1
ATOM 810 O O . LYS A 1 100 ? 6.442 -0.947 9.364 1.00 91.12 100 LYS A O 1
ATOM 815 N N . THR A 1 101 ? 7.139 -2.230 7.658 1.00 90.69 101 THR A N 1
ATOM 816 C CA . THR A 1 101 ? 6.806 -1.267 6.600 1.00 90.69 101 THR A CA 1
ATOM 817 C C . THR A 1 101 ? 5.313 -0.945 6.568 1.00 90.69 101 THR A C 1
ATOM 819 O O . THR A 1 101 ? 4.948 0.227 6.512 1.00 90.69 101 THR A O 1
ATOM 822 N N . VAL A 1 102 ? 4.424 -1.941 6.657 1.00 92.19 102 VAL A N 1
ATOM 823 C CA . VAL A 1 102 ? 2.967 -1.681 6.662 1.00 92.19 102 VAL A CA 1
ATOM 824 C C . VAL A 1 102 ? 2.513 -0.955 7.922 1.00 92.19 102 VAL A C 1
ATOM 826 O O . VAL A 1 102 ? 1.697 -0.038 7.824 1.00 92.19 102 VAL A O 1
ATOM 829 N N . ARG A 1 103 ? 3.085 -1.292 9.082 1.00 92.81 103 ARG A N 1
ATOM 830 C CA . ARG A 1 103 ? 2.860 -0.566 10.335 1.00 92.81 103 ARG A CA 1
ATOM 831 C C . ARG A 1 103 ? 3.245 0.913 10.205 1.00 92.81 103 ARG A C 1
ATOM 833 O O . ARG A 1 103 ? 2.433 1.784 10.505 1.00 92.81 103 ARG A O 1
ATOM 840 N N . GLU A 1 104 ? 4.445 1.207 9.702 1.00 92.44 104 GLU A N 1
ATOM 841 C CA . GLU A 1 104 ? 4.915 2.584 9.482 1.00 92.44 104 GLU A CA 1
ATOM 842 C C . GLU A 1 104 ? 4.046 3.343 8.464 1.00 92.44 104 GLU A C 1
ATOM 844 O O . GLU A 1 104 ? 3.693 4.499 8.704 1.00 92.44 104 GLU A O 1
ATOM 849 N N . VAL A 1 105 ? 3.643 2.689 7.366 1.00 91.56 105 VAL A N 1
ATOM 850 C CA . VAL A 1 105 ? 2.707 3.245 6.374 1.00 91.56 105 VAL A CA 1
ATOM 851 C C . VAL A 1 105 ? 1.371 3.624 7.015 1.00 91.56 105 VAL A C 1
ATOM 853 O O . VAL A 1 105 ? 0.863 4.715 6.749 1.00 91.56 105 VAL A O 1
ATOM 856 N N . ILE A 1 106 ? 0.774 2.729 7.807 1.00 92.19 106 ILE A N 1
ATOM 857 C CA . ILE A 1 106 ? -0.576 2.927 8.345 1.00 92.19 106 ILE A CA 1
ATOM 858 C C . ILE A 1 106 ? -0.575 4.012 9.423 1.00 92.19 106 ILE A C 1
ATOM 860 O O . ILE A 1 106 ? -1.388 4.925 9.316 1.00 92.19 106 ILE A O 1
ATOM 864 N N . TYR A 1 107 ? 0.373 4.023 10.364 1.00 92.12 107 TYR A N 1
ATOM 865 C CA . TYR A 1 107 ? 0.416 5.096 11.368 1.00 92.12 107 TYR A CA 1
ATOM 866 C C . TYR A 1 107 ? 0.766 6.471 10.774 1.00 92.12 107 TYR A C 1
ATOM 868 O O . TYR A 1 107 ? 0.147 7.467 11.137 1.00 92.12 107 TYR A O 1
ATOM 876 N N . LYS A 1 108 ? 1.746 6.570 9.861 1.00 91.06 108 LYS A N 1
ATOM 877 C CA . LYS A 1 108 ? 2.208 7.883 9.356 1.00 91.06 108 LYS A CA 1
ATOM 878 C C . LYS A 1 108 ? 1.384 8.431 8.191 1.00 91.06 108 LYS A C 1
ATOM 880 O O . LYS A 1 108 ? 1.328 9.644 7.993 1.00 91.06 108 LYS A O 1
ATOM 885 N N . ARG A 1 109 ? 0.821 7.556 7.351 1.00 90.00 109 ARG A N 1
ATOM 886 C CA . ARG A 1 109 ? 0.170 7.923 6.077 1.00 90.00 109 ARG A CA 1
ATOM 887 C C . ARG A 1 109 ? -1.247 7.341 5.939 1.00 90.00 109 ARG A C 1
ATOM 889 O O . ARG A 1 109 ? -1.900 7.592 4.921 1.00 90.00 109 ARG A O 1
ATOM 896 N N . GLY A 1 110 ? -1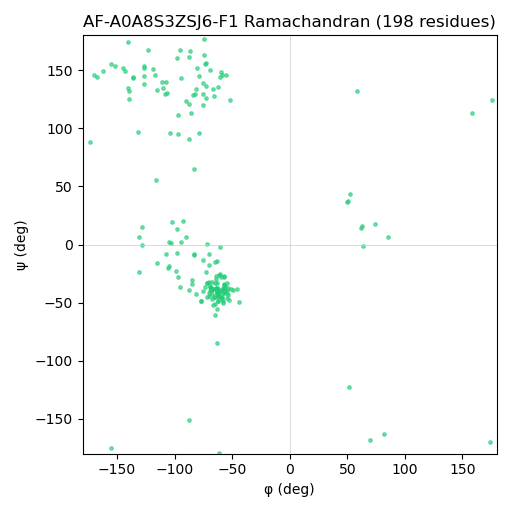.736 6.589 6.927 1.00 91.00 110 GLY A N 1
ATOM 897 C CA . GLY A 1 110 ? -3.079 6.010 6.946 1.00 91.00 110 GLY A CA 1
ATOM 898 C C . GLY A 1 110 ? -4.174 7.061 7.038 1.00 91.00 110 GLY A C 1
ATOM 899 O O . GLY A 1 110 ? -4.105 8.016 7.807 1.00 91.00 110 GLY A O 1
ATOM 900 N N . ASN A 1 111 ? -5.188 6.891 6.197 1.00 92.31 111 ASN A N 1
ATOM 901 C CA . ASN A 1 111 ? -6.360 7.749 6.158 1.00 92.31 111 ASN A CA 1
ATOM 902 C C . ASN A 1 111 ? -7.591 6.869 5.952 1.00 92.31 111 ASN A C 1
ATOM 904 O O . ASN A 1 111 ? -7.642 6.100 4.987 1.00 92.31 111 ASN A O 1
ATOM 908 N N . GLY A 1 112 ? -8.562 6.995 6.848 1.00 92.44 112 GLY A N 1
ATOM 909 C CA . GLY A 1 112 ? -9.869 6.367 6.725 1.00 92.44 112 GLY A CA 1
ATOM 910 C C . GLY A 1 112 ? -10.779 7.166 5.798 1.00 92.44 112 GLY A C 1
ATOM 911 O O . GLY A 1 112 ? -10.653 8.389 5.657 1.00 92.44 112 GLY A O 1
ATOM 912 N N . LYS A 1 113 ? -11.713 6.461 5.167 1.00 91.88 113 LYS A N 1
ATOM 913 C CA . LYS A 1 113 ? -12.815 7.031 4.400 1.00 91.88 113 LYS A CA 1
ATOM 914 C C . LYS A 1 113 ? -14.095 6.926 5.230 1.00 91.88 113 LYS A C 1
ATOM 916 O O . LYS A 1 113 ? -14.770 5.907 5.171 1.00 91.88 113 LYS A O 1
ATOM 921 N N . VAL A 1 114 ? -14.430 8.001 5.936 1.00 90.50 114 VAL A N 1
ATOM 922 C CA . VAL A 1 114 ? -15.626 8.129 6.790 1.00 90.50 114 VAL A CA 1
ATOM 923 C C . VAL A 1 114 ? -16.591 9.083 6.097 1.00 90.50 114 VAL A C 1
ATOM 925 O O . VAL A 1 114 ? -16.162 10.150 5.658 1.00 90.50 114 VAL A O 1
ATOM 928 N N . ASP A 1 115 ? -17.863 8.718 5.923 1.00 88.38 115 ASP A N 1
ATOM 929 C CA . ASP A 1 115 ? -18.882 9.574 5.278 1.00 88.38 115 ASP A CA 1
ATOM 930 C C . ASP A 1 115 ? -18.437 10.178 3.924 1.00 88.38 115 ASP A C 1
ATOM 932 O O . ASP A 1 115 ? -18.724 11.325 3.577 1.00 88.38 115 ASP A O 1
ATOM 936 N N . ARG A 1 116 ? -17.672 9.396 3.142 1.00 86.12 116 ARG A N 1
ATOM 937 C CA . ARG A 1 116 ? -16.998 9.794 1.880 1.00 86.12 116 ARG A CA 1
ATOM 938 C C . ARG A 1 116 ? -15.921 10.889 2.019 1.00 86.12 116 ARG A C 1
ATOM 940 O O . ARG A 1 116 ? -15.282 11.210 1.015 1.00 86.12 116 ARG A O 1
ATOM 947 N N . LYS A 1 117 ? -15.676 11.416 3.218 1.00 90.38 117 LYS A N 1
ATOM 948 C CA . LYS A 1 117 ? -14.599 12.358 3.548 1.00 90.38 117 LYS A CA 1
ATOM 949 C C . LYS A 1 117 ? -13.314 11.608 3.921 1.00 90.38 117 LYS A C 1
ATOM 951 O O . LYS A 1 117 ? -13.324 10.421 4.240 1.00 90.38 117 LYS A O 1
ATOM 956 N N . LYS A 1 118 ? -12.190 12.322 3.853 1.00 89.88 118 LYS A N 1
ATOM 957 C CA . LYS A 1 118 ? -10.869 11.841 4.270 1.00 89.88 118 LYS A CA 1
ATOM 958 C C . LYS A 1 118 ? -10.652 12.191 5.741 1.00 89.88 118 LYS A C 1
ATOM 960 O O . LYS A 1 118 ? -10.693 13.373 6.074 1.00 89.88 118 LYS A O 1
ATOM 965 N N . VAL A 1 119 ? -10.371 11.198 6.580 1.00 90.94 119 VAL A N 1
ATOM 966 C CA . VAL A 1 119 ? -10.096 11.378 8.015 1.00 90.94 119 VAL A CA 1
ATOM 967 C C . VAL A 1 119 ? -8.757 10.722 8.367 1.00 90.94 119 VAL A C 1
ATOM 969 O O . VAL A 1 119 ? -8.438 9.644 7.866 1.00 90.94 119 VAL A O 1
ATOM 972 N N . LEU A 1 120 ? -7.949 11.386 9.197 1.00 88.75 120 LEU A N 1
ATOM 973 C CA . LEU A 1 120 ? -6.697 10.830 9.723 1.00 88.75 120 LEU A CA 1
ATOM 974 C C . LEU A 1 120 ? -7.004 9.799 10.816 1.00 88.75 120 LEU A C 1
ATOM 976 O O . LEU A 1 120 ? -7.886 10.016 11.643 1.00 88.75 120 LEU A O 1
ATOM 980 N N . LEU A 1 121 ? -6.275 8.681 10.824 1.00 87.44 121 LEU A N 1
ATOM 981 C CA . LEU A 1 121 ? -6.471 7.598 11.794 1.00 87.44 121 LEU A CA 1
ATOM 982 C C . LEU A 1 121 ? -5.727 7.888 13.109 1.00 87.44 121 LEU A C 1
ATOM 984 O O . LEU A 1 121 ? -4.769 7.204 13.450 1.00 87.44 121 LEU A O 1
ATOM 988 N N . THR A 1 122 ? -6.146 8.939 13.817 1.00 84.62 122 THR A N 1
ATOM 989 C CA . THR A 1 122 ? -5.577 9.310 15.125 1.00 84.62 122 THR A CA 1
ATOM 990 C C . THR A 1 122 ? -6.182 8.483 16.263 1.00 84.62 122 THR A C 1
ATOM 992 O O . THR A 1 122 ? -5.456 8.017 17.136 1.00 84.62 122 THR A O 1
ATOM 995 N N . ASP A 1 123 ? -7.502 8.272 16.230 1.00 86.31 123 ASP A N 1
ATOM 996 C CA . ASP A 1 123 ? -8.265 7.615 17.293 1.00 86.31 123 ASP A CA 1
ATOM 997 C C . ASP A 1 123 ? -8.876 6.290 16.820 1.00 86.31 123 ASP A C 1
ATOM 999 O O . ASP A 1 123 ? -9.540 6.230 15.780 1.00 86.31 123 ASP A O 1
ATOM 1003 N N . ASN A 1 124 ? -8.730 5.236 17.630 1.00 90.31 124 ASN A N 1
ATOM 1004 C CA . ASN A 1 124 ? -9.286 3.910 17.326 1.00 90.31 124 ASN A CA 1
ATOM 1005 C C . ASN A 1 124 ? -10.824 3.921 17.221 1.00 90.31 124 ASN A C 1
ATOM 1007 O O . ASN A 1 124 ? -11.378 3.148 16.445 1.00 90.31 124 ASN A O 1
ATOM 1011 N N . SER A 1 125 ? -11.510 4.856 17.890 1.00 89.50 125 SER A N 1
ATOM 1012 C CA . SER A 1 125 ? -12.971 5.022 17.817 1.00 89.50 125 SER A CA 1
ATOM 1013 C C . SER A 1 125 ? -13.494 5.240 16.389 1.00 89.50 125 SER A C 1
ATOM 1015 O O . SER A 1 125 ? -14.639 4.912 16.090 1.00 89.50 125 SER A O 1
ATOM 1017 N N . VAL A 1 126 ? -12.670 5.798 15.491 1.00 90.19 126 VAL A N 1
ATOM 1018 C CA . VAL A 1 126 ? -13.028 5.993 14.073 1.00 90.19 126 VAL A CA 1
ATOM 1019 C C . VAL A 1 126 ? -13.048 4.662 13.314 1.00 90.19 126 VAL A C 1
ATOM 1021 O O . VAL A 1 126 ? -13.843 4.488 12.395 1.00 90.19 126 VAL A O 1
ATOM 1024 N N . ILE A 1 127 ? -12.178 3.727 13.698 1.00 90.69 127 ILE A N 1
ATOM 1025 C CA . ILE A 1 127 ? -12.081 2.387 13.108 1.00 90.69 127 ILE A CA 1
ATOM 1026 C C . ILE A 1 127 ? -13.219 1.519 13.643 1.00 90.69 127 ILE A C 1
ATOM 1028 O O . ILE A 1 127 ? -13.957 0.940 12.853 1.00 90.69 127 ILE A O 1
ATOM 1032 N N . GLU A 1 128 ? -13.420 1.519 14.962 1.00 91.44 128 GLU A N 1
ATOM 1033 C CA . GLU A 1 128 ? -14.508 0.806 15.640 1.00 91.44 128 GLU A CA 1
ATOM 1034 C C . GLU A 1 128 ? -15.892 1.188 15.084 1.00 91.44 128 GLU A C 1
ATOM 1036 O O . GLU A 1 128 ? -16.705 0.308 14.812 1.00 91.44 128 GLU A O 1
ATOM 1041 N N . LYS A 1 129 ? -16.143 2.479 14.813 1.00 91.06 129 LYS A N 1
ATOM 1042 C CA . LYS A 1 129 ? -17.415 2.948 14.232 1.00 91.06 129 LYS A CA 1
ATOM 1043 C C . LYS A 1 129 ? -17.692 2.397 12.822 1.00 91.06 129 LYS A C 1
ATOM 1045 O O . LYS A 1 129 ? -18.845 2.149 12.490 1.00 91.06 129 LYS A O 1
ATOM 1050 N N . GLU A 1 130 ? -16.669 2.254 11.979 1.00 90.06 130 GLU A N 1
ATOM 1051 C CA . GLU A 1 130 ? -16.833 1.888 10.557 1.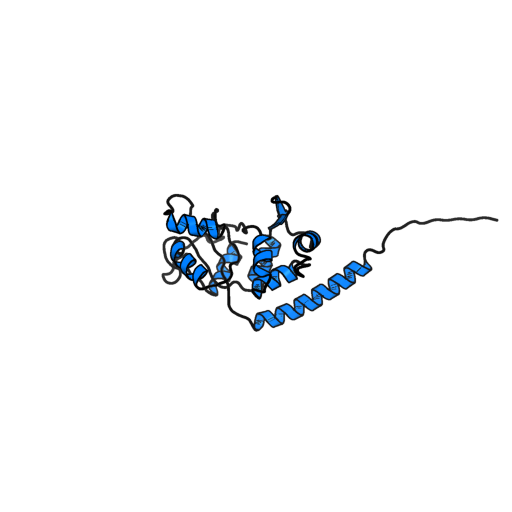00 90.06 130 GLU A CA 1
ATOM 1052 C C . GLU A 1 130 ? -16.602 0.391 10.280 1.00 90.06 130 GLU A C 1
ATOM 1054 O O . GLU A 1 130 ? -17.049 -0.121 9.253 1.00 90.06 130 GLU A O 1
ATOM 1059 N N . LEU A 1 131 ? -15.868 -0.309 11.153 1.00 90.81 131 LEU A N 1
ATOM 1060 C CA . LEU A 1 131 ? -15.446 -1.702 10.965 1.00 90.81 131 LEU A CA 1
ATOM 1061 C C . LEU A 1 131 ? -15.721 -2.615 12.180 1.00 90.81 131 LEU A C 1
ATOM 1063 O O . LEU A 1 131 ? -15.348 -3.791 12.138 1.00 90.81 131 LEU A O 1
ATOM 1067 N N . GLY A 1 132 ? -16.415 -2.129 13.217 1.00 88.88 132 GLY A N 1
ATOM 1068 C CA . GLY A 1 132 ? -16.829 -2.932 14.377 1.00 88.88 132 GLY A CA 1
ATOM 1069 C C . GLY A 1 132 ? -17.621 -4.189 13.991 1.00 88.88 132 GLY A C 1
ATOM 1070 O O . GLY A 1 132 ? -17.322 -5.272 14.483 1.00 88.88 132 GLY A O 1
ATOM 1071 N N . ASP A 1 133 ? -18.505 -4.089 12.989 1.00 90.12 133 ASP A N 1
ATOM 1072 C CA . ASP A 1 133 ? -19.271 -5.199 12.377 1.00 90.12 133 ASP A CA 1
ATOM 1073 C C . ASP A 1 133 ? -18.411 -6.306 11.718 1.00 90.12 133 ASP A C 1
ATOM 1075 O O . ASP A 1 133 ? -18.937 -7.243 11.094 1.00 90.12 133 ASP A O 1
ATOM 1079 N N . LYS A 1 134 ? -17.085 -6.141 11.715 1.00 87.56 134 LYS A N 1
ATOM 1080 C CA . LYS A 1 134 ? -16.092 -7.026 11.088 1.00 87.56 134 LYS A CA 1
ATOM 1081 C C . LYS A 1 134 ? -14.978 -7.433 12.058 1.00 87.56 134 LYS A C 1
ATOM 1083 O O . LYS A 1 134 ? -13.942 -7.908 11.595 1.00 87.56 134 LYS A O 1
ATOM 1088 N N . ASP A 1 135 ? -15.192 -7.228 13.360 1.00 87.88 135 ASP A N 1
ATOM 1089 C CA . ASP A 1 135 ? -14.252 -7.490 14.461 1.00 87.88 135 ASP A CA 1
ATOM 1090 C C . ASP A 1 135 ? -12.940 -6.676 14.404 1.00 87.88 135 ASP A C 1
ATOM 1092 O O . ASP A 1 135 ? -11.985 -6.966 15.128 1.00 87.88 135 ASP A O 1
ATOM 1096 N N . ILE A 1 136 ? -12.883 -5.621 13.579 1.00 90.62 136 ILE A N 1
ATOM 1097 C CA . ILE A 1 136 ? -11.718 -4.732 13.460 1.00 90.62 136 ILE A CA 1
ATOM 1098 C C . ILE A 1 136 ? -11.964 -3.510 14.348 1.00 90.62 136 ILE A C 1
ATOM 1100 O O . ILE A 1 136 ? -12.615 -2.548 13.942 1.00 90.62 136 ILE A O 1
ATOM 1104 N N . ILE A 1 137 ? -11.438 -3.556 15.572 1.00 91.31 137 ILE A N 1
ATOM 1105 C CA . ILE A 1 137 ? -11.664 -2.523 16.595 1.00 91.31 137 ILE A CA 1
ATOM 1106 C C . ILE A 1 137 ? -10.516 -1.501 16.589 1.00 91.31 137 ILE A C 1
ATOM 1108 O O . ILE A 1 137 ? -10.736 -0.307 16.787 1.00 91.31 137 ILE A O 1
ATOM 1112 N N . CYS A 1 138 ? -9.278 -1.950 16.353 1.00 91.25 138 CYS A N 1
ATOM 1113 C CA . CYS A 1 138 ? -8.076 -1.116 16.451 1.00 91.25 138 CYS A CA 1
ATOM 1114 C C . CYS A 1 138 ? -7.233 -1.054 15.168 1.00 91.25 138 CYS A C 1
ATOM 1116 O O . CYS A 1 138 ? -7.377 -1.860 14.246 1.00 91.25 138 CYS A O 1
ATOM 1118 N N . MET A 1 139 ? -6.288 -0.105 15.132 1.00 90.50 139 MET A N 1
ATOM 1119 C CA . MET A 1 139 ? -5.277 -0.010 14.069 1.00 90.50 139 MET A CA 1
ATOM 1120 C C . MET A 1 139 ? -4.448 -1.291 13.936 1.00 90.50 139 MET A C 1
ATOM 1122 O O . MET A 1 139 ? -4.089 -1.675 12.827 1.00 90.50 139 MET A O 1
ATOM 1126 N N . GLU A 1 140 ? -4.162 -1.969 15.045 1.00 91.69 140 GLU A N 1
ATOM 1127 C CA . GLU A 1 140 ? -3.418 -3.227 15.084 1.00 91.69 140 GLU A CA 1
ATOM 1128 C C . GLU A 1 140 ? -4.206 -4.376 14.445 1.00 91.69 140 GLU A C 1
ATOM 1130 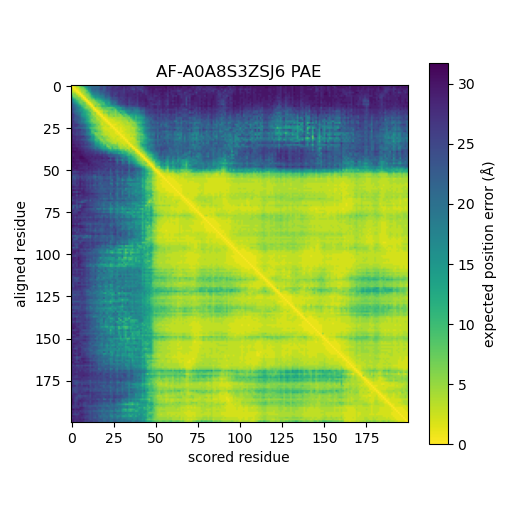O O . GLU A 1 140 ? -3.617 -5.159 13.703 1.00 91.69 140 GLU A O 1
ATOM 1135 N N . ASP A 1 141 ? -5.526 -4.434 14.655 1.00 91.88 141 ASP A N 1
ATOM 1136 C CA . ASP A 1 141 ? -6.414 -5.406 14.003 1.00 91.88 141 ASP A CA 1
ATOM 1137 C C . ASP A 1 141 ? -6.521 -5.110 12.492 1.00 91.88 141 ASP A C 1
ATOM 1139 O O . ASP A 1 141 ? -6.496 -6.021 11.665 1.00 91.88 141 ASP A O 1
ATOM 1143 N N . LEU A 1 142 ? -6.546 -3.827 12.104 1.00 91.31 142 LEU A N 1
ATOM 1144 C CA . LEU A 1 142 ? -6.534 -3.398 10.699 1.00 91.31 142 LEU A CA 1
ATOM 1145 C C . LEU A 1 142 ? -5.211 -3.757 9.999 1.00 91.31 142 LEU A C 1
ATOM 1147 O O . LEU A 1 142 ? -5.223 -4.277 8.883 1.00 91.31 142 LEU A O 1
ATOM 1151 N N . ILE A 1 143 ? -4.068 -3.501 10.649 1.00 92.56 143 ILE A N 1
ATOM 1152 C CA . ILE A 1 143 ? -2.746 -3.962 10.195 1.00 92.56 143 ILE A CA 1
ATOM 1153 C C . ILE A 1 143 ? -2.744 -5.491 10.101 1.00 92.56 143 ILE A C 1
ATOM 1155 O O . ILE A 1 143 ? -2.179 -6.027 9.144 1.00 92.56 143 ILE A O 1
ATOM 1159 N N . HIS A 1 144 ? -3.382 -6.177 11.058 1.00 91.50 144 HIS A N 1
ATOM 1160 C CA . HIS A 1 144 ? -3.399 -7.630 11.085 1.00 91.50 144 HIS A CA 1
ATOM 1161 C C . HIS A 1 144 ? -4.116 -8.201 9.856 1.00 91.50 144 HIS A C 1
ATOM 1163 O O . HIS A 1 144 ? -3.517 -8.935 9.068 1.00 91.50 144 HIS A O 1
ATOM 1169 N N . GLU A 1 145 ? -5.364 -7.786 9.643 1.00 91.44 145 GLU A N 1
ATOM 1170 C CA . GLU A 1 145 ? -6.222 -8.239 8.545 1.00 91.44 145 GLU A CA 1
ATOM 1171 C C . GLU A 1 145 ? -5.591 -7.995 7.160 1.00 91.44 145 GLU A C 1
ATOM 1173 O O . GLU A 1 145 ? -5.742 -8.799 6.235 1.00 91.44 145 GLU A O 1
ATOM 1178 N N . ILE A 1 146 ? -4.838 -6.896 7.019 1.00 91.12 146 ILE A N 1
ATOM 1179 C CA . ILE A 1 146 ? -4.093 -6.551 5.799 1.00 91.12 146 ILE A CA 1
ATOM 1180 C C . ILE A 1 146 ? -2.924 -7.505 5.550 1.00 91.12 146 ILE A C 1
ATOM 1182 O O . ILE A 1 146 ? -2.654 -7.837 4.398 1.00 91.12 146 ILE A O 1
ATOM 1186 N N . MET A 1 147 ? -2.231 -7.933 6.603 1.00 89.56 147 MET A N 1
ATOM 1187 C CA . MET A 1 147 ? -1.053 -8.794 6.504 1.00 89.56 147 MET A CA 1
ATOM 1188 C C . MET A 1 147 ? -1.393 -10.289 6.418 1.00 89.56 147 MET A C 1
ATOM 1190 O O . MET A 1 147 ? -0.698 -11.018 5.720 1.00 89.56 147 MET A O 1
ATOM 1194 N N . THR A 1 148 ? -2.453 -10.768 7.081 1.00 89.25 148 THR A N 1
ATOM 1195 C CA . THR A 1 148 ? -2.920 -12.167 6.948 1.00 89.25 148 THR A CA 1
ATOM 1196 C C . THR A 1 148 ? -3.811 -12.399 5.727 1.00 89.25 148 THR A C 1
ATOM 1198 O O . THR A 1 148 ? -4.135 -13.549 5.429 1.00 89.25 148 THR A O 1
ATOM 1201 N N . LEU A 1 149 ? -4.210 -11.336 5.013 1.00 88.44 149 LEU A N 1
ATOM 1202 C CA . LEU A 1 149 ? -5.167 -11.375 3.899 1.00 88.44 149 LEU A CA 1
ATOM 1203 C C . LEU A 1 149 ? -6.483 -12.072 4.270 1.00 88.44 149 LEU A C 1
ATOM 1205 O O . LEU A 1 149 ? -7.009 -12.871 3.479 1.00 88.44 149 LEU A O 1
ATOM 1209 N N . GLY A 1 150 ? -6.994 -11.763 5.462 1.00 86.94 150 GLY A N 1
ATOM 1210 C CA . GLY A 1 150 ? -8.173 -12.387 6.054 1.00 86.94 150 GLY A CA 1
ATOM 1211 C C . GLY A 1 150 ? -9.480 -12.209 5.255 1.00 86.94 150 GLY A C 1
ATOM 1212 O O . GLY A 1 150 ? -9.503 -11.623 4.160 1.00 86.94 150 GLY A O 1
ATOM 1213 N N . PRO A 1 151 ? -10.599 -12.756 5.763 1.00 89.50 151 PRO A N 1
ATOM 1214 C CA . PRO A 1 151 ? -11.888 -12.735 5.067 1.00 89.50 151 PRO A CA 1
ATOM 1215 C C . PRO A 1 151 ? -12.445 -11.312 4.875 1.00 89.50 151 PRO A C 1
ATOM 1217 O O . PRO A 1 151 ? -13.113 -11.034 3.876 1.00 89.50 151 PRO A O 1
ATOM 1220 N N . ASN A 1 152 ? -12.122 -10.394 5.786 1.00 92.00 152 ASN A N 1
ATOM 1221 C CA . ASN A 1 152 ? -12.575 -9.008 5.818 1.00 92.00 152 ASN A CA 1
ATOM 1222 C C . ASN A 1 152 ? -11.590 -8.031 5.141 1.00 92.00 152 ASN A C 1
ATOM 1224 O O . ASN A 1 152 ? -11.896 -6.839 5.032 1.00 92.00 152 ASN A O 1
ATOM 1228 N N . PHE A 1 153 ? -10.474 -8.513 4.575 1.00 90.69 153 PHE A N 1
ATOM 1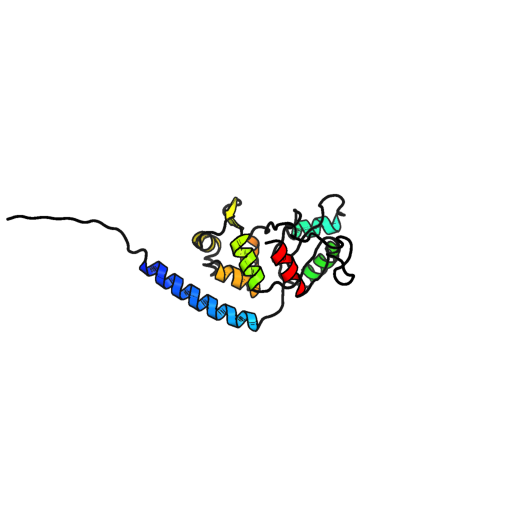229 C CA . PHE A 1 153 ? -9.475 -7.726 3.830 1.00 90.69 153 PHE A CA 1
ATOM 1230 C C . PHE A 1 153 ? -10.086 -6.746 2.813 1.00 90.69 153 PHE A C 1
ATOM 1232 O O . PHE A 1 153 ? -9.610 -5.620 2.652 1.00 90.69 153 PHE A O 1
ATOM 1239 N N . LYS A 1 154 ? -11.170 -7.142 2.127 1.00 90.88 154 LYS A N 1
ATOM 1240 C CA . LYS A 1 154 ? -11.878 -6.288 1.155 1.00 90.88 154 LYS A CA 1
ATOM 1241 C C . LYS A 1 154 ? -12.529 -5.062 1.809 1.00 90.88 154 LYS A C 1
ATOM 1243 O O . LYS A 1 154 ? -12.600 -4.016 1.171 1.00 90.88 154 LYS A O 1
ATOM 1248 N N . TYR A 1 155 ? -12.997 -5.170 3.051 1.00 91.62 155 TYR A N 1
ATOM 1249 C CA . TYR A 1 155 ? -13.577 -4.053 3.799 1.00 91.62 155 TYR A CA 1
ATOM 1250 C C . TYR A 1 155 ? -12.465 -3.142 4.331 1.00 91.62 155 TYR A C 1
ATOM 1252 O O . TYR A 1 155 ? -12.474 -1.947 4.033 1.00 91.62 155 TYR A O 1
ATOM 1260 N N . ALA A 1 156 ? -11.434 -3.718 4.962 1.00 91.88 156 ALA A N 1
ATOM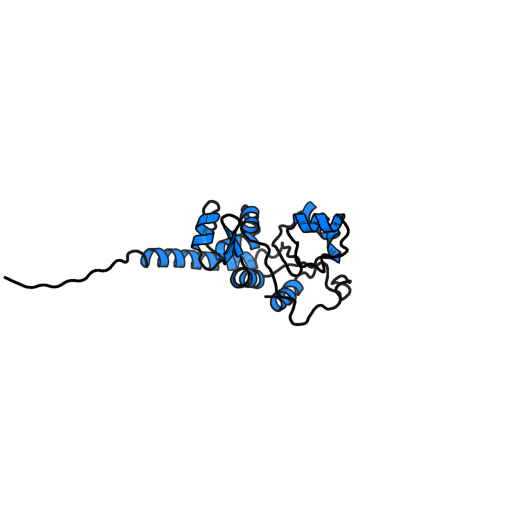 1261 C CA . ALA A 1 156 ? -10.243 -3.002 5.433 1.00 91.88 156 ALA A CA 1
ATOM 1262 C C . ALA A 1 156 ? -9.573 -2.153 4.330 1.00 91.88 156 ALA A C 1
ATOM 1264 O O . ALA A 1 156 ? -9.314 -0.960 4.505 1.00 91.88 156 ALA A O 1
ATOM 1265 N N . THR A 1 157 ? -9.355 -2.735 3.146 1.00 90.06 157 THR A N 1
ATOM 1266 C CA . THR A 1 157 ? -8.740 -2.040 1.994 1.00 90.06 157 THR A CA 1
ATOM 1267 C C . THR A 1 157 ? -9.665 -1.053 1.278 1.00 90.06 157 THR A C 1
ATOM 1269 O O . THR A 1 157 ? -9.200 -0.253 0.461 1.00 90.06 157 THR A O 1
ATOM 1272 N N . ASN A 1 158 ? -10.972 -1.085 1.548 1.00 90.56 158 ASN A N 1
ATOM 1273 C CA . ASN A 1 158 ? -11.932 -0.142 0.973 1.00 90.56 158 ASN A CA 1
ATOM 1274 C C . ASN A 1 158 ? -12.251 1.030 1.915 1.00 90.56 158 ASN A C 1
ATOM 1276 O O . ASN A 1 158 ? -12.545 2.122 1.420 1.00 90.56 158 ASN A O 1
ATOM 1280 N N . PHE A 1 159 ? -12.138 0.812 3.230 1.00 92.62 159 PHE A N 1
ATOM 1281 C CA . PHE A 1 159 ? -12.086 1.847 4.265 1.00 92.62 159 PHE A CA 1
ATOM 1282 C C . PHE A 1 159 ? -10.823 2.706 4.130 1.00 92.62 159 PHE A C 1
ATOM 1284 O O . PHE A 1 159 ? -10.904 3.934 4.150 1.00 92.62 159 PHE A O 1
ATOM 1291 N N . LEU A 1 160 ? -9.660 2.081 3.927 1.00 91.62 160 LEU A N 1
ATOM 1292 C CA . LEU A 1 160 ? -8.420 2.811 3.676 1.00 91.62 160 LEU A CA 1
ATOM 1293 C C . LEU A 1 160 ? -8.467 3.569 2.343 1.00 91.62 160 LEU A C 1
ATOM 1295 O O . LEU A 1 160 ? -8.727 3.010 1.272 1.00 91.62 160 LEU A O 1
ATOM 1299 N N . MET A 1 161 ? -8.153 4.862 2.397 1.00 90.69 161 MET A N 1
ATOM 1300 C CA . MET A 1 161 ? -7.889 5.650 1.197 1.00 90.69 161 MET A CA 1
ATOM 1301 C C . MET A 1 161 ? -6.524 5.286 0.587 1.00 90.69 161 MET A C 1
ATOM 1303 O O . MET A 1 161 ? -5.622 4.865 1.313 1.00 90.69 161 MET A O 1
ATOM 1307 N N . PRO A 1 162 ? -6.326 5.497 -0.731 1.00 89.38 162 PRO A N 1
ATOM 1308 C CA . PRO A 1 162 ? -5.011 5.387 -1.353 1.00 89.38 162 PRO A CA 1
ATOM 1309 C C . PRO A 1 162 ? -3.983 6.235 -0.603 1.00 89.38 162 PRO A C 1
ATOM 1311 O O . PRO A 1 162 ? -4.171 7.438 -0.402 1.00 89.38 162 PRO A O 1
ATOM 1314 N N . PHE A 1 163 ? -2.900 5.598 -0.175 1.00 90.31 163 PHE A N 1
ATOM 1315 C CA . PHE A 1 163 ? -1.867 6.236 0.623 1.00 90.31 163 PHE A CA 1
ATOM 1316 C C . PHE A 1 163 ? -1.028 7.135 -0.279 1.00 90.31 163 PHE A C 1
ATOM 1318 O O . PHE A 1 163 ? -0.393 6.643 -1.210 1.00 90.31 163 PHE A O 1
ATOM 1325 N N . LYS A 1 164 ? -0.991 8.436 0.009 1.00 87.50 164 LYS A N 1
ATOM 1326 C CA . LYS A 1 164 ? -0.121 9.385 -0.691 1.00 87.50 164 LYS A CA 1
ATOM 1327 C C . LYS A 1 164 ? 1.259 9.390 -0.035 1.00 87.50 164 LYS A C 1
ATOM 1329 O O . LYS A 1 164 ? 1.381 9.797 1.120 1.00 87.50 164 LYS A O 1
ATOM 1334 N N . LEU A 1 165 ? 2.260 8.911 -0.765 1.00 89.12 165 LEU A N 1
ATOM 1335 C CA . LEU A 1 165 ? 3.654 8.835 -0.343 1.00 89.12 165 LEU A CA 1
ATOM 1336 C C . LEU A 1 165 ? 4.466 10.018 -0.891 1.00 89.12 165 LEU A C 1
ATOM 1338 O O . LEU A 1 165 ? 4.081 10.679 -1.862 1.00 89.12 165 LEU A O 1
ATOM 1342 N N . SER A 1 166 ? 5.605 10.276 -0.259 1.00 87.50 166 SER A N 1
ATOM 1343 C CA . SE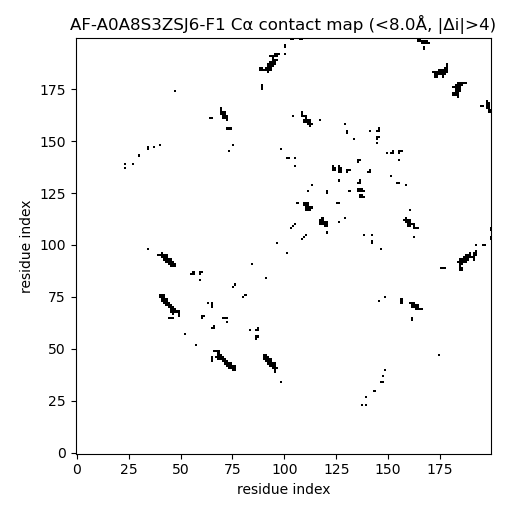R A 1 166 ? 6.610 11.229 -0.737 1.00 87.50 166 SER A CA 1
ATOM 1344 C C . SER A 1 166 ? 7.348 10.642 -1.951 1.00 87.50 166 SER A C 1
ATOM 1346 O O . SER A 1 166 ? 7.401 9.419 -2.092 1.00 87.50 166 SER A O 1
ATOM 1348 N N . PRO A 1 167 ? 7.952 11.452 -2.841 1.00 84.12 167 PRO A N 1
ATOM 1349 C CA . PRO A 1 167 ? 9.000 10.928 -3.717 1.00 84.12 167 PRO A CA 1
ATOM 1350 C C . PRO A 1 167 ? 10.161 10.367 -2.870 1.00 84.12 167 PRO A C 1
ATOM 1352 O O . PRO A 1 167 ? 10.413 10.895 -1.786 1.00 84.12 167 PRO A O 1
ATOM 1355 N N . PRO A 1 168 ? 10.874 9.325 -3.336 1.00 86.75 168 PRO A N 1
ATOM 1356 C CA . PRO A 1 168 ? 12.002 8.766 -2.599 1.00 86.75 168 PRO A CA 1
ATOM 1357 C C . PRO A 1 168 ? 13.118 9.804 -2.440 1.00 86.75 168 PRO A C 1
ATOM 1359 O O . PRO A 1 168 ? 13.487 10.462 -3.414 1.00 86.75 168 PRO A O 1
ATOM 1362 N N . LEU A 1 169 ? 13.683 9.913 -1.234 1.00 83.50 169 LEU A N 1
ATOM 1363 C CA . LEU A 1 169 ? 14.727 10.896 -0.890 1.00 83.50 169 LEU A CA 1
ATOM 1364 C C . LEU A 1 169 ? 15.962 10.856 -1.813 1.00 83.50 169 LEU A C 1
ATOM 1366 O O . LEU A 1 169 ? 16.551 11.892 -2.096 1.00 83.50 169 LEU A O 1
ATOM 1370 N N . CYS A 1 170 ? 16.337 9.675 -2.315 1.00 79.00 170 CYS A N 1
ATOM 1371 C CA . CYS A 1 170 ? 17.467 9.483 -3.239 1.00 79.00 170 CYS A CA 1
ATOM 1372 C C . CYS A 1 170 ? 17.058 9.603 -4.729 1.00 79.00 170 CYS A C 1
ATOM 1374 O O . CYS A 1 170 ? 17.839 9.317 -5.635 1.00 79.00 170 CYS A O 1
ATOM 1376 N N . GLY A 1 171 ? 15.812 9.994 -5.010 1.00 78.94 171 GLY A N 1
ATOM 1377 C CA . GLY A 1 171 ? 15.244 9.983 -6.354 1.00 78.94 171 GLY A CA 1
ATOM 1378 C C . GLY A 1 171 ? 15.004 8.569 -6.901 1.00 78.94 171 GLY A C 1
ATOM 1379 O O . GLY A 1 171 ? 15.039 7.566 -6.190 1.00 78.94 171 GLY A O 1
ATOM 1380 N N . TRP A 1 172 ? 14.717 8.487 -8.201 1.00 76.44 172 TRP A N 1
ATOM 1381 C CA . TRP A 1 172 ? 14.506 7.221 -8.911 1.00 76.44 172 TRP A CA 1
ATOM 1382 C C . TRP A 1 172 ? 15.697 6.934 -9.826 1.00 76.44 172 TRP A C 1
ATOM 1384 O O . TRP A 1 172 ? 16.133 7.840 -10.526 1.00 76.44 172 TRP A O 1
ATOM 1394 N N . ARG A 1 173 ? 16.147 5.670 -9.903 1.00 76.31 173 ARG A N 1
ATOM 1395 C CA . ARG A 1 173 ? 17.249 5.241 -10.790 1.00 76.31 173 ARG A CA 1
ATOM 1396 C C . ARG A 1 173 ? 16.914 5.419 -12.278 1.00 76.31 173 ARG A C 1
ATOM 1398 O O . ARG A 1 173 ? 17.255 6.423 -12.888 1.00 76.31 173 ARG A O 1
ATOM 1405 N N . ARG A 1 174 ? 16.233 4.443 -12.888 1.00 77.19 174 ARG A N 1
ATOM 1406 C CA . ARG A 1 174 ? 15.820 4.481 -14.303 1.00 77.19 174 ARG A CA 1
ATOM 1407 C C . ARG A 1 174 ? 14.349 4.098 -14.401 1.00 77.19 174 ARG A C 1
ATOM 1409 O O . ARG A 1 174 ? 14.008 2.921 -14.408 1.00 77.19 174 ARG A O 1
ATOM 1416 N N . LYS A 1 175 ? 13.479 5.114 -14.465 1.00 69.88 175 LYS A N 1
ATOM 1417 C CA . LYS A 1 175 ? 12.009 4.961 -14.458 1.00 69.88 175 LYS A CA 1
ATOM 1418 C C . LYS A 1 175 ? 11.467 4.069 -15.580 1.00 69.88 175 LYS A C 1
ATOM 1420 O O . LYS A 1 175 ? 10.451 3.431 -15.368 1.00 69.88 175 LYS A O 1
ATOM 1425 N N . ASN A 1 176 ? 12.162 3.994 -16.717 1.00 72.19 176 ASN A N 1
ATOM 1426 C CA . ASN A 1 176 ? 11.703 3.302 -17.926 1.00 72.19 176 ASN A CA 1
ATOM 1427 C C . ASN A 1 176 ? 12.369 1.924 -18.129 1.00 72.19 176 ASN A C 1
ATOM 1429 O O . ASN A 1 176 ? 12.404 1.427 -19.250 1.00 72.19 176 ASN A O 1
ATOM 1433 N N . ARG A 1 177 ? 12.942 1.315 -17.081 1.00 78.56 177 ARG A N 1
ATOM 1434 C CA . ARG A 1 177 ? 13.463 -0.064 -17.122 1.00 78.56 177 ARG A CA 1
ATOM 1435 C C . ARG A 1 177 ? 12.871 -0.899 -15.989 1.00 78.56 177 ARG A C 1
ATOM 1437 O O . ARG A 1 177 ? 12.566 -0.359 -14.918 1.00 78.56 177 ARG A O 1
ATOM 1444 N N . HIS A 1 178 ? 12.773 -2.204 -16.222 1.00 81.50 178 HIS A N 1
ATOM 1445 C CA . HIS A 1 178 ? 12.355 -3.171 -15.218 1.00 81.50 178 HIS A CA 1
ATOM 1446 C C . HIS A 1 178 ? 13.431 -3.318 -14.126 1.00 81.50 178 HIS A C 1
ATOM 1448 O O . HIS A 1 178 ? 14.623 -3.126 -14.379 1.00 81.50 178 HIS A O 1
ATOM 1454 N N . PHE A 1 179 ? 13.032 -3.637 -12.896 1.00 85.94 179 PHE A N 1
ATOM 1455 C CA . PHE A 1 179 ? 13.921 -3.676 -11.732 1.00 85.94 179 PHE A CA 1
ATOM 1456 C C . PHE A 1 179 ? 15.073 -4.679 -11.889 1.00 85.94 179 PHE A C 1
ATOM 1458 O O . PHE A 1 179 ? 16.212 -4.348 -11.557 1.00 85.94 179 PHE A O 1
ATOM 1465 N N . LYS A 1 180 ? 14.807 -5.855 -12.481 1.00 86.88 180 LYS A N 1
ATOM 1466 C CA . LYS A 1 180 ? 15.840 -6.867 -12.792 1.00 86.88 180 LYS A CA 1
ATOM 1467 C C . LYS A 1 180 ? 16.938 -6.340 -13.729 1.00 86.88 180 LYS A C 1
ATOM 1469 O O . LYS A 1 180 ? 18.081 -6.755 -13.595 1.00 86.88 180 LYS A O 1
ATOM 1474 N N . ASP A 1 181 ? 16.627 -5.358 -14.578 1.00 86.69 181 ASP A N 1
ATOM 1475 C CA . ASP A 1 181 ? 17.564 -4.746 -15.534 1.00 86.69 181 ASP A CA 1
ATOM 1476 C C . ASP A 1 181 ? 18.256 -3.491 -14.951 1.00 86.69 181 ASP A C 1
ATOM 1478 O O . ASP A 1 181 ? 18.695 -2.592 -15.680 1.00 86.69 181 ASP A O 1
ATOM 1482 N N . GLY A 1 182 ? 18.277 -3.364 -13.618 1.00 84.12 182 GLY A N 1
ATOM 1483 C CA . GLY A 1 182 ? 18.774 -2.185 -12.898 1.00 84.12 182 GLY A CA 1
ATOM 1484 C C . GLY A 1 182 ? 17.839 -0.968 -12.958 1.00 84.12 182 GLY A C 1
ATOM 1485 O O . GLY A 1 182 ? 18.277 0.165 -12.731 1.00 84.12 182 GLY A O 1
ATOM 1486 N N . GLY A 1 183 ? 16.570 -1.182 -13.309 1.00 84.25 183 GLY A N 1
ATOM 1487 C CA . GLY A 1 183 ? 15.543 -0.155 -13.441 1.00 84.25 183 GLY A CA 1
ATOM 1488 C C . GLY A 1 183 ? 14.777 0.173 -12.158 1.00 84.25 183 GLY A C 1
ATOM 1489 O O . GLY A 1 183 ? 15.298 0.071 -11.047 1.00 84.25 183 GLY A O 1
ATOM 1490 N N . SER A 1 184 ? 13.526 0.604 -12.328 1.00 79.50 184 SER A N 1
ATOM 1491 C CA . SER A 1 184 ? 12.663 1.073 -11.236 1.00 79.50 184 SER A CA 1
ATOM 1492 C C . SER A 1 184 ? 11.257 0.465 -11.218 1.00 79.50 184 SER A C 1
ATOM 1494 O O . SER A 1 184 ? 10.653 0.493 -10.146 1.00 79.50 184 SER A O 1
ATOM 1496 N N . PHE A 1 185 ? 10.721 -0.024 -12.344 1.00 81.19 185 PHE A N 1
ATOM 1497 C CA . PHE A 1 185 ? 9.372 -0.611 -12.406 1.00 81.19 185 PHE A CA 1
ATOM 1498 C C . PHE A 1 185 ? 9.395 -2.141 -12.262 1.00 81.19 185 PHE A C 1
ATOM 1500 O O . PHE A 1 185 ? 10.452 -2.762 -12.351 1.00 81.19 185 PHE A O 1
ATOM 1507 N N . GLY A 1 186 ? 8.227 -2.741 -12.054 1.00 81.38 186 GLY A N 1
ATOM 1508 C CA . GLY A 1 186 ? 8.025 -4.172 -11.854 1.00 81.38 186 GLY A CA 1
ATOM 1509 C C . GLY A 1 186 ? 8.286 -4.642 -10.425 1.00 81.38 186 GLY A C 1
ATOM 1510 O O . GLY A 1 186 ? 8.302 -3.849 -9.473 1.00 81.38 186 GLY A O 1
ATOM 1511 N N . ASP A 1 187 ? 8.463 -5.954 -10.291 1.00 85.75 187 ASP A N 1
ATOM 1512 C CA . ASP A 1 187 ? 8.620 -6.635 -9.007 1.00 85.75 187 ASP A CA 1
ATOM 1513 C C . ASP A 1 187 ? 10.013 -6.418 -8.396 1.00 85.75 187 ASP A C 1
ATOM 1515 O O . ASP A 1 187 ? 11.043 -6.649 -9.039 1.00 85.75 187 ASP A O 1
ATOM 1519 N N . ARG A 1 188 ? 10.034 -6.005 -7.128 1.00 86.00 188 ARG A N 1
ATOM 1520 C CA . ARG A 1 188 ? 11.230 -5.800 -6.302 1.00 86.00 188 ARG A CA 1
ATOM 1521 C C . ARG A 1 188 ? 11.417 -6.855 -5.216 1.00 86.00 188 ARG A C 1
ATOM 1523 O O . ARG A 1 188 ? 12.448 -6.826 -4.542 1.00 86.00 188 ARG A O 1
ATOM 1530 N N . GLY A 1 189 ? 10.443 -7.740 -4.993 1.00 87.00 189 GLY A N 1
ATOM 1531 C CA . GLY A 1 189 ? 10.468 -8.698 -3.886 1.00 87.00 189 GLY A CA 1
ATOM 1532 C C . GLY A 1 189 ? 10.748 -8.015 -2.541 1.00 87.00 189 GLY A C 1
ATOM 1533 O O . GLY A 1 189 ? 10.037 -7.089 -2.149 1.00 87.00 189 GLY A O 1
ATOM 1534 N N . THR A 1 190 ? 11.812 -8.445 -1.860 1.00 85.62 190 THR A N 1
ATOM 1535 C CA . THR A 1 190 ? 12.261 -7.926 -0.552 1.00 85.62 190 THR A CA 1
ATOM 1536 C C . THR A 1 190 ? 12.890 -6.528 -0.613 1.00 85.62 190 THR A C 1
ATOM 1538 O O . THR A 1 190 ? 12.846 -5.789 0.370 1.00 85.62 190 THR A O 1
ATOM 1541 N N . ALA A 1 191 ? 13.424 -6.101 -1.765 1.00 87.25 191 ALA A N 1
ATOM 1542 C CA . ALA A 1 191 ? 14.019 -4.768 -1.927 1.00 87.25 191 ALA A CA 1
ATOM 1543 C C . ALA A 1 191 ? 12.973 -3.630 -1.913 1.00 87.25 191 ALA A C 1
ATOM 1545 O O . ALA A 1 191 ? 13.327 -2.448 -1.877 1.00 87.25 191 ALA A O 1
ATOM 1546 N N . PHE A 1 192 ? 11.681 -3.973 -1.925 1.00 87.44 192 PHE A N 1
ATOM 1547 C CA . PHE A 1 192 ? 10.570 -3.031 -1.825 1.00 87.44 192 PHE A CA 1
ATOM 1548 C C . PHE A 1 192 ? 10.566 -2.251 -0.500 1.00 87.44 192 PHE A C 1
ATOM 1550 O O . PHE A 1 192 ? 10.349 -1.040 -0.496 1.00 87.44 192 PHE A O 1
ATOM 1557 N N . ASP A 1 193 ? 10.901 -2.906 0.613 1.00 89.75 193 ASP A N 1
ATOM 1558 C CA . ASP A 1 193 ? 10.967 -2.283 1.940 1.00 89.75 193 ASP A CA 1
ATOM 1559 C C . ASP A 1 193 ? 11.942 -1.098 2.001 1.00 89.75 193 ASP A C 1
ATOM 1561 O O . ASP A 1 193 ? 11.678 -0.101 2.675 1.00 89.75 193 ASP A O 1
ATOM 1565 N N . ALA A 1 194 ? 13.072 -1.194 1.296 1.00 89.75 194 ALA A N 1
ATOM 1566 C CA . ALA A 1 194 ? 14.066 -0.127 1.240 1.00 89.75 194 ALA A CA 1
ATOM 1567 C C . ALA A 1 194 ? 13.553 1.099 0.467 1.00 89.75 194 ALA A C 1
ATOM 1569 O O . ALA A 1 1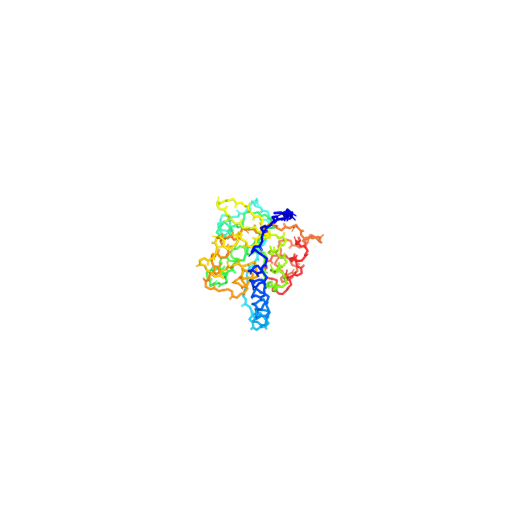94 ? 13.821 2.227 0.876 1.00 89.75 194 ALA A O 1
ATOM 1570 N N . LEU A 1 195 ? 12.777 0.890 -0.605 1.00 88.06 195 LEU A N 1
ATOM 1571 C CA . LEU A 1 195 ? 12.123 1.976 -1.343 1.00 88.06 195 LEU A CA 1
ATOM 1572 C C . LEU A 1 195 ? 11.090 2.684 -0.460 1.00 88.06 195 LEU A C 1
ATOM 1574 O O . LEU A 1 195 ? 11.121 3.905 -0.335 1.00 88.06 195 LEU A O 1
ATOM 1578 N N . VAL A 1 196 ? 10.188 1.926 0.168 1.00 89.56 196 VAL A N 1
ATOM 1579 C CA . VAL A 1 196 ? 9.082 2.519 0.931 1.00 89.56 196 VAL A CA 1
ATOM 1580 C C . VAL A 1 196 ? 9.603 3.334 2.121 1.00 89.56 196 VAL A C 1
ATOM 1582 O O . VAL A 1 196 ? 9.110 4.435 2.357 1.00 89.56 196 VAL A O 1
ATOM 1585 N N . LYS A 1 197 ? 10.664 2.881 2.802 1.00 90.44 197 LYS A N 1
ATOM 1586 C CA . LYS A 1 197 ? 11.335 3.649 3.872 1.00 90.44 197 LYS A CA 1
ATOM 1587 C C . LYS A 1 197 ? 11.910 4.995 3.409 1.00 90.44 197 LYS A C 1
ATOM 1589 O O . LYS A 1 197 ? 12.033 5.895 4.228 1.00 90.44 197 LYS A O 1
ATOM 1594 N N . GLN A 1 198 ? 12.235 5.158 2.124 1.00 89.38 198 GLN A N 1
ATOM 1595 C CA . GLN A 1 198 ? 12.675 6.440 1.550 1.00 89.38 198 GLN A CA 1
ATOM 1596 C C . GLN A 1 198 ? 11.511 7.370 1.166 1.00 89.38 198 GLN A C 1
ATOM 1598 O O . GLN A 1 198 ? 11.763 8.512 0.787 1.00 89.38 198 GLN A O 1
ATOM 1603 N N . MET A 1 199 ? 10.264 6.885 1.206 1.00 85.38 199 MET A N 1
ATOM 1604 C CA . MET A 1 199 ? 9.054 7.586 0.747 1.00 85.38 199 MET A CA 1
ATOM 1605 C C . MET A 1 199 ? 8.055 7.899 1.880 1.00 85.38 199 MET A C 1
ATOM 1607 O O . MET A 1 199 ? 7.140 8.709 1.687 1.00 85.38 199 MET A O 1
ATOM 1611 N N . ILE A 1 200 ? 8.206 7.254 3.044 1.00 85.94 200 ILE A N 1
ATOM 1612 C CA . ILE A 1 200 ? 7.394 7.457 4.257 1.00 85.94 200 ILE A CA 1
ATOM 1613 C C . ILE A 1 200 ? 7.798 8.728 4.995 1.00 85.94 200 ILE A C 1
ATOM 1615 O O . ILE A 1 200 ? 6.870 9.549 5.158 1.00 85.94 200 ILE A O 1
#

Solvent-accessible surface area (backbone atoms only — not comparable to full-atom values): 11646 Å² total; per-residue (Å²): 140,89,84,90,88,89,86,88,86,92,80,85,66,62,65,61,57,49,54,52,50,53,53,52,52,59,49,52,58,56,50,56,62,50,52,79,72,56,86,80,80,54,37,37,40,36,35,67,73,82,75,87,61,56,70,70,40,49,51,53,32,54,74,70,63,47,83,49,63,36,25,32,50,78,46,80,82,44,80,68,50,54,56,49,44,65,64,33,25,80,45,24,28,30,25,44,67,50,75,67,52,52,52,53,44,45,74,78,44,35,29,37,50,53,97,88,40,84,39,73,70,81,53,47,68,65,42,29,74,77,32,42,98,69,77,27,47,39,68,66,46,48,54,43,32,63,64,70,61,42,94,58,29,72,55,57,55,64,36,40,50,70,28,70,46,48,76,40,79,87,58,78,82,32,67,91,33,46,35,91,79,69,24,52,11,31,68,43,44,71,62,33,41,65,52,50,70,42,18,112

pLDDT: mean 76.82, std 18.84, range [22.11, 92.81]

Nearest PDB structures (foldseek):
  9cai-assembly1_CF  TM=9.498E-01  e=2.383E-23  Caenorhabditis elegans
  8b2l-assembly1_q3  TM=9.480E-01  e=2.268E-22  Nicotiana tabacum
  8q87-assembly1_BF  TM=9.430E-01  e=2.875E-22  Gallus gallus
  7qiz-assembly1_I  TM=9.319E-01  e=7.876E-22  Solanum lycopersicum
  8fks-assembly1_SD  TM=9.429E-01  e=1.008E-20  Homo sapiens

Foldseek 3Di:
DDDDDDDDDDDPDPPVVVVVVVVVVVVLVVLVVVQVVDPDDWWWKFFDDPPPDDPLLNVLCVVVVNPDGQWIAIDTDDPVNVVSCVSNQLGIETAGAGLVLLLCQCQPFWWFQDPNDTHRPPDLVSVCVQCVVPVRRGPSSLSSCSSVVDPCVVVSRVRTDTGRWAAFPVHADASRDHVVVVHHTYYDYPCVNVRSVRTD

Radius of gyration: 21.28 Å; Cα contacts (8 Å, |Δi|>4): 269; chains: 1; bounding box: 44×40×88 Å